Protein AF-A0A3M1NNG5-F1 (afdb_monomer_lite)

Radius of gyration: 20.76 Å; chains: 1; bounding box: 51×43×61 Å

Sequence (273 aa):
MLVRPRDYNRFLERVRDGGVRRELPDYGHVQDLLLQSGVVEYPNFKHFLAELQRLCRRDFHSGDRPVFLGLDTNLLRDRFYSVHFDILEEIPHNKIGFAISPYVKDELTFDRKYKKRKPLALRDLACDRTFRESVENFFNQNLLEDRLHRLGWVEFLKVKRIHWIELLPELDKRELETPDLNIIKTYKFAAAERNVDILLLSRDDAFIGHAQGIPGINTFQIRRPGLRAAAYAVPKWRNLCQLIYLSAVVFGVIRLHAKRDALLIQGIWTGKG

Secondary structure (DSSP, 8-state):
-PPPHHHHHTTGGG---HHHHTTS--HHHHHHHHHHTTSB--TTHHHHHHHHHHHHT--GGGTPPPEEEEE-HHHHHTTHHHHHHHHHTTS-TTTEEEEE-HHHHHTT----B--THHHHHHHHH---HHHHHHGGGGTTPBPHHHHHHHHHHHHHHHHTTSTTEEEPPPPPGGG---HHHHHHHHHHHHHHHHT-EEEEEES-HHHHHHHTT-TTEEEEEPPPPPTTTPPBPP--HHHHHHHHHHHHHHHSEEEEEPSS-EEEEESS-S---

Structure (mmCIF, N/CA/C/O backbone):
data_AF-A0A3M1NNG5-F1
#
_entry.id   AF-A0A3M1NNG5-F1
#
loop_
_atom_site.group_PDB
_atom_site.id
_atom_site.type_symbol
_atom_site.label_atom_id
_atom_site.label_alt_id
_atom_site.label_comp_id
_atom_site.label_asym_id
_atom_site.label_entity_id
_atom_site.label_seq_id
_atom_site.pdbx_PDB_ins_code
_atom_site.Cartn_x
_atom_site.Cartn_y
_atom_site.Cartn_z
_atom_site.occupancy
_atom_site.B_iso_or_equiv
_atom_site.auth_seq_id
_atom_site.auth_comp_id
_atom_site.auth_asym_id
_atom_site.auth_atom_id
_atom_site.pdbx_PDB_model_num
ATOM 1 N N . MET A 1 1 ? 5.025 -21.913 -14.086 1.00 42.50 1 MET A N 1
ATOM 2 C CA . MET A 1 1 ? 6.309 -22.083 -13.370 1.00 42.50 1 MET A CA 1
ATOM 3 C C . MET A 1 1 ? 6.753 -20.709 -12.882 1.00 42.50 1 MET A C 1
ATOM 5 O O . MET A 1 1 ? 7.091 -19.876 -13.709 1.00 42.50 1 MET A O 1
ATOM 9 N N . LEU A 1 2 ? 6.649 -20.421 -11.581 1.00 55.97 2 LEU A N 1
ATOM 10 C CA . LEU A 1 2 ? 7.072 -19.122 -11.037 1.00 55.97 2 LEU A CA 1
ATOM 11 C C . LEU A 1 2 ? 8.603 -19.095 -10.940 1.00 55.97 2 LEU A C 1
ATOM 13 O O . LEU A 1 2 ? 9.206 -19.989 -10.339 1.00 55.97 2 LEU A O 1
ATOM 17 N N . VAL A 1 3 ? 9.221 -18.096 -11.571 1.00 64.88 3 VAL A N 1
ATOM 18 C CA . VAL A 1 3 ? 10.677 -17.880 -11.591 1.00 64.88 3 VAL A CA 1
ATOM 19 C C . VAL A 1 3 ? 11.177 -17.682 -10.155 1.00 64.88 3 VAL A C 1
ATOM 21 O O . VAL A 1 3 ? 10.515 -17.024 -9.356 1.00 64.88 3 VAL A O 1
ATOM 24 N N . ARG A 1 4 ? 12.324 -18.268 -9.780 1.00 74.38 4 ARG A N 1
ATOM 25 C CA . ARG A 1 4 ? 12.893 -18.044 -8.436 1.00 74.38 4 ARG A CA 1
ATOM 26 C C . ARG A 1 4 ? 13.357 -16.584 -8.323 1.00 74.38 4 ARG A C 1
ATOM 28 O O . ARG A 1 4 ? 13.905 -16.081 -9.303 1.00 74.38 4 ARG A O 1
ATOM 35 N N . PRO A 1 5 ? 13.268 -15.934 -7.146 1.00 78.12 5 PRO A N 1
ATOM 36 C CA . PRO A 1 5 ? 13.714 -14.545 -6.980 1.00 78.12 5 PRO A CA 1
ATOM 37 C C . PRO A 1 5 ? 15.138 -14.300 -7.501 1.00 78.12 5 PRO A C 1
ATOM 39 O O . PRO A 1 5 ? 15.388 -13.355 -8.245 1.00 78.12 5 PRO A O 1
ATOM 42 N N . ARG A 1 6 ? 16.061 -15.219 -7.180 1.00 76.81 6 ARG A N 1
ATOM 43 C CA . ARG A 1 6 ? 17.463 -15.168 -7.623 1.00 76.81 6 ARG A CA 1
ATOM 44 C C . ARG A 1 6 ? 17.618 -15.281 -9.140 1.00 76.81 6 ARG A C 1
ATOM 46 O O . ARG A 1 6 ? 18.508 -14.664 -9.711 1.00 76.81 6 ARG A O 1
ATOM 53 N N . ASP A 1 7 ? 16.767 -16.065 -9.792 1.00 78.69 7 ASP A N 1
ATOM 54 C CA . ASP A 1 7 ? 16.827 -16.248 -11.242 1.00 78.69 7 ASP A CA 1
ATOM 55 C C . ASP A 1 7 ? 16.273 -15.022 -11.972 1.00 78.69 7 ASP A C 1
ATOM 57 O O . ASP A 1 7 ? 16.850 -14.606 -12.973 1.00 78.69 7 ASP A O 1
ATOM 61 N N . TYR A 1 8 ? 15.227 -14.397 -11.422 1.00 78.69 8 TYR A N 1
ATOM 62 C CA . TYR A 1 8 ? 14.653 -13.159 -11.951 1.00 78.69 8 TYR A CA 1
ATOM 63 C C . TYR A 1 8 ? 15.629 -11.979 -11.817 1.00 78.69 8 TYR A C 1
ATOM 65 O O . TYR A 1 8 ? 15.902 -11.267 -12.781 1.00 78.69 8 TYR A O 1
ATOM 73 N N . ASN A 1 9 ? 16.233 -11.809 -10.637 1.00 84.12 9 ASN A N 1
ATOM 74 C CA . ASN A 1 9 ? 17.104 -10.666 -10.351 1.00 84.12 9 ASN A CA 1
ATOM 75 C C . ASN A 1 9 ? 18.516 -10.785 -10.952 1.00 84.12 9 ASN A C 1
ATOM 77 O O . ASN A 1 9 ? 19.258 -9.805 -10.951 1.00 84.12 9 ASN A O 1
ATOM 81 N N . ARG A 1 10 ? 18.897 -11.945 -11.506 1.00 83.81 10 ARG A N 1
ATOM 82 C CA . ARG A 1 10 ? 20.248 -12.196 -12.044 1.00 83.81 10 ARG A CA 1
ATOM 83 C C . ARG A 1 10 ? 20.669 -11.185 -13.116 1.00 83.81 10 ARG A C 1
ATOM 85 O O . ARG A 1 10 ? 21.846 -10.859 -13.236 1.00 83.81 10 ARG A O 1
ATOM 92 N N . PHE A 1 11 ? 19.718 -10.695 -13.911 1.00 80.06 11 PHE A N 1
ATOM 93 C CA . PHE A 1 11 ? 19.983 -9.646 -14.895 1.00 80.06 11 PHE A CA 1
ATOM 94 C C . PHE A 1 11 ? 20.314 -8.303 -14.225 1.00 80.06 11 PHE A C 1
ATOM 96 O O . PHE A 1 11 ? 21.251 -7.627 -14.643 1.00 80.06 11 PHE A O 1
ATOM 103 N N . LEU A 1 12 ? 19.607 -7.951 -13.146 1.00 82.75 12 LEU A N 1
ATOM 104 C CA . LEU A 1 12 ? 19.785 -6.685 -12.426 1.00 82.75 12 LEU A CA 1
ATOM 105 C C . LEU A 1 12 ? 21.168 -6.565 -11.781 1.00 82.75 12 LEU A C 1
ATOM 107 O O . LEU A 1 12 ? 21.718 -5.469 -11.710 1.00 82.75 12 LEU A O 1
ATOM 111 N N . GLU A 1 13 ? 21.755 -7.684 -11.351 1.00 82.81 13 GLU A N 1
ATOM 112 C CA . GLU A 1 13 ? 23.115 -7.733 -10.792 1.00 82.81 13 GLU A CA 1
ATOM 113 C C . GLU A 1 13 ? 24.194 -7.330 -11.811 1.00 82.81 13 GLU A C 1
ATOM 115 O O . GLU A 1 13 ? 25.267 -6.869 -11.428 1.00 82.81 13 GLU A O 1
ATOM 120 N N . ARG A 1 14 ? 23.913 -7.468 -13.113 1.00 82.25 14 ARG A N 1
ATOM 121 C CA . ARG A 1 14 ? 24.850 -7.120 -14.193 1.00 82.25 14 ARG A CA 1
ATOM 122 C C . ARG A 1 14 ? 24.809 -5.635 -14.561 1.00 82.25 14 ARG A C 1
ATOM 124 O O . ARG A 1 14 ? 25.713 -5.152 -15.242 1.00 82.25 14 ARG A O 1
ATOM 131 N N . VAL A 1 15 ? 23.789 -4.902 -14.111 1.00 84.38 15 VAL A N 1
ATOM 132 C CA . VAL A 1 15 ? 23.624 -3.471 -14.386 1.00 84.38 15 VAL A CA 1
ATOM 133 C C . VAL A 1 15 ? 24.477 -2.664 -13.406 1.00 84.38 15 VAL A C 1
ATOM 135 O O . VAL A 1 15 ? 24.144 -2.537 -12.228 1.00 84.38 15 VAL A O 1
ATOM 138 N N . ARG A 1 16 ? 25.597 -2.116 -13.898 1.00 82.62 16 ARG A N 1
ATOM 139 C CA . ARG A 1 16 ? 26.568 -1.357 -13.084 1.00 82.62 16 ARG A CA 1
ATOM 140 C C . ARG A 1 16 ? 26.092 0.045 -12.703 1.00 82.62 16 ARG A C 1
ATOM 142 O O . ARG A 1 16 ? 26.459 0.546 -11.645 1.00 82.62 16 ARG A O 1
ATOM 149 N N . ASP A 1 17 ? 25.293 0.686 -13.555 1.00 84.00 17 ASP A N 1
ATOM 150 C CA . ASP A 1 17 ? 24.739 2.009 -13.263 1.00 84.00 17 ASP A CA 1
ATOM 151 C C . ASP A 1 17 ? 23.614 1.874 -12.226 1.00 84.00 17 ASP A C 1
ATOM 153 O O . ASP A 1 17 ? 22.511 1.413 -12.524 1.00 84.00 17 ASP A O 1
ATOM 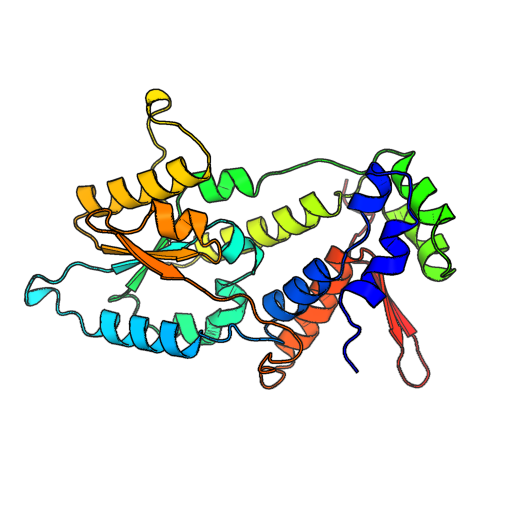157 N N . GLY A 1 18 ? 23.898 2.284 -10.987 1.00 82.50 18 GLY A N 1
ATOM 158 C CA . GLY A 1 18 ? 22.938 2.222 -9.887 1.00 82.50 18 GLY A CA 1
ATOM 159 C C . GLY A 1 18 ? 21.709 3.115 -10.085 1.00 82.50 18 GLY A C 1
ATOM 160 O O . GLY A 1 18 ? 20.656 2.825 -9.524 1.00 82.50 18 GLY A O 1
ATOM 161 N N . GLY A 1 19 ? 21.812 4.179 -10.883 1.00 81.62 19 GLY A N 1
ATOM 162 C CA . GLY A 1 19 ? 20.684 5.032 -11.243 1.00 81.62 19 GLY A CA 1
ATOM 163 C C . GLY A 1 19 ? 19.745 4.366 -12.243 1.00 81.62 19 GLY A C 1
ATOM 164 O O . GLY A 1 19 ? 18.543 4.579 -12.148 1.00 81.62 19 GLY A O 1
ATOM 165 N N . VAL A 1 20 ? 20.279 3.553 -13.159 1.00 82.31 20 VAL A N 1
ATOM 166 C CA . VAL A 1 20 ? 19.507 2.755 -14.127 1.00 82.31 20 VAL A CA 1
ATOM 167 C C . VAL A 1 20 ? 18.930 1.502 -13.478 1.00 82.31 20 VAL A C 1
ATOM 169 O O . VAL A 1 20 ? 17.766 1.181 -13.688 1.00 82.31 20 VAL A O 1
ATOM 172 N N . ARG A 1 21 ? 19.709 0.824 -12.628 1.00 85.50 21 ARG A N 1
ATOM 173 C CA . ARG A 1 21 ? 19.258 -0.364 -11.891 1.00 85.50 21 ARG A CA 1
ATOM 174 C C . ARG A 1 21 ? 17.999 -0.093 -11.060 1.00 85.50 21 ARG A C 1
ATOM 176 O O . ARG A 1 21 ? 17.123 -0.945 -11.026 1.00 85.50 21 ARG A O 1
ATOM 183 N N . ARG A 1 22 ? 17.887 1.087 -10.434 1.00 87.44 22 ARG A N 1
ATOM 184 C CA . ARG A 1 22 ? 16.695 1.501 -9.661 1.00 87.44 22 ARG A CA 1
ATOM 185 C C . ARG A 1 22 ? 15.431 1.692 -10.504 1.00 87.44 22 ARG A C 1
ATOM 187 O O . ARG A 1 22 ? 14.349 1.777 -9.943 1.00 87.44 22 ARG A O 1
ATOM 194 N N . GLU A 1 23 ? 15.556 1.791 -11.823 1.00 86.25 23 GLU A N 1
ATOM 195 C CA . GLU A 1 23 ? 14.415 1.966 -12.730 1.00 86.25 23 GLU A CA 1
ATOM 196 C C . GLU A 1 23 ? 13.881 0.633 -13.262 1.00 86.25 23 GLU A C 1
ATOM 198 O O . GLU A 1 23 ? 12.825 0.605 -13.892 1.00 86.25 23 GLU A O 1
ATOM 203 N N . LEU A 1 24 ? 14.606 -0.463 -13.030 1.00 87.62 24 LEU A N 1
ATOM 204 C CA . LEU A 1 24 ? 14.232 -1.797 -13.473 1.00 87.62 24 LEU A CA 1
ATOM 205 C C . LEU A 1 24 ? 13.477 -2.519 -12.346 1.00 87.62 24 LEU A C 1
ATOM 207 O O . LEU A 1 24 ? 14.068 -2.748 -11.288 1.00 87.62 24 LEU A O 1
ATOM 211 N N . PRO A 1 25 ? 12.206 -2.910 -12.553 1.00 90.31 25 PRO A N 1
ATOM 212 C CA . PRO A 1 25 ? 11.453 -3.636 -11.539 1.00 90.31 25 PRO A CA 1
ATOM 213 C C . PRO A 1 25 ? 12.096 -4.987 -11.223 1.00 90.31 25 PRO A C 1
ATOM 215 O O . PRO A 1 25 ? 12.365 -5.797 -12.114 1.00 90.31 25 PRO A O 1
ATOM 218 N N . ASP A 1 26 ? 12.320 -5.234 -9.940 1.00 90.50 26 ASP A N 1
ATOM 219 C CA . ASP A 1 26 ? 12.832 -6.502 -9.432 1.00 90.50 26 ASP A CA 1
ATOM 220 C C . ASP A 1 26 ? 11.712 -7.509 -9.129 1.00 90.50 26 ASP A C 1
ATOM 222 O O . ASP A 1 26 ? 10.524 -7.264 -9.354 1.00 90.50 26 ASP A O 1
ATOM 226 N N . TYR A 1 27 ? 12.097 -8.676 -8.615 1.00 89.44 27 TYR A N 1
ATOM 227 C CA . TYR A 1 27 ? 11.137 -9.702 -8.227 1.00 89.44 27 TYR A CA 1
ATOM 228 C C . TYR A 1 27 ? 10.127 -9.213 -7.176 1.00 89.44 27 TYR A C 1
ATOM 230 O O . TYR A 1 27 ? 8.963 -9.597 -7.241 1.00 89.44 27 TYR A O 1
ATOM 238 N N . GLY A 1 28 ? 10.539 -8.356 -6.235 1.00 89.12 28 GLY A N 1
ATOM 239 C CA . GLY A 1 28 ? 9.655 -7.796 -5.211 1.00 89.12 28 GLY A CA 1
ATOM 240 C C . GLY A 1 28 ? 8.520 -6.981 -5.827 1.00 89.12 28 GLY A C 1
ATOM 241 O O . GLY A 1 28 ? 7.365 -7.172 -5.454 1.00 89.12 28 GLY A O 1
ATOM 242 N N . HIS A 1 29 ? 8.825 -6.190 -6.859 1.00 91.69 29 HIS A N 1
ATOM 243 C CA . HIS A 1 29 ? 7.814 -5.455 -7.622 1.00 91.69 29 HIS A CA 1
ATOM 244 C C . HIS A 1 29 ? 6.800 -6.392 -8.290 1.00 91.69 29 HIS A C 1
ATOM 246 O O . HIS A 1 29 ? 5.612 -6.091 -8.310 1.00 91.69 29 HIS A O 1
ATOM 252 N N . VAL A 1 30 ? 7.228 -7.552 -8.800 1.00 90.31 30 VAL A N 1
ATOM 253 C CA . VAL A 1 30 ? 6.302 -8.560 -9.353 1.00 90.31 30 VAL A CA 1
ATOM 254 C C . VAL A 1 30 ? 5.369 -9.107 -8.271 1.00 90.31 30 VAL A C 1
ATOM 256 O O . VAL A 1 30 ? 4.179 -9.291 -8.526 1.00 90.31 30 VAL A O 1
ATOM 259 N N . GLN A 1 31 ? 5.882 -9.352 -7.061 1.00 89.12 31 GLN A N 1
ATOM 260 C CA . GLN A 1 31 ? 5.040 -9.788 -5.943 1.00 89.12 31 GLN A CA 1
ATOM 261 C C . GLN A 1 31 ? 4.005 -8.723 -5.584 1.00 89.12 31 GLN A C 1
ATOM 263 O O . GLN A 1 31 ? 2.831 -9.048 -5.413 1.00 89.12 31 GLN A O 1
ATOM 268 N N . ASP A 1 32 ? 4.438 -7.465 -5.520 1.00 91.56 32 ASP A N 1
ATOM 269 C CA . ASP A 1 32 ? 3.575 -6.340 -5.177 1.00 91.56 32 ASP A CA 1
ATOM 270 C C . ASP A 1 32 ? 2.509 -6.114 -6.244 1.00 91.56 32 ASP A C 1
ATOM 272 O O . ASP A 1 32 ? 1.354 -5.910 -5.901 1.00 91.56 32 ASP A O 1
ATOM 276 N N . LEU A 1 33 ? 2.833 -6.267 -7.530 1.00 93.00 33 LEU A N 1
ATOM 277 C CA . LEU A 1 33 ? 1.858 -6.196 -8.623 1.00 93.00 33 LEU A CA 1
ATOM 278 C C . LEU A 1 33 ? 0.745 -7.244 -8.501 1.00 93.00 33 LEU A C 1
ATOM 280 O O . LEU A 1 33 ? -0.431 -6.942 -8.721 1.00 93.00 33 LEU A O 1
ATOM 284 N N . LEU A 1 34 ? 1.099 -8.485 -8.163 1.00 92.19 34 LEU A N 1
ATOM 285 C CA . LEU A 1 34 ? 0.124 -9.566 -7.997 1.00 92.19 34 LEU A CA 1
ATOM 286 C C . LEU A 1 34 ? -0.786 -9.331 -6.787 1.00 92.19 34 LEU A C 1
ATOM 288 O O . LEU A 1 34 ? -1.979 -9.623 -6.855 1.00 92.19 34 LEU A O 1
ATOM 292 N N . LEU A 1 35 ? -0.236 -8.765 -5.714 1.00 91.69 35 LEU A N 1
ATOM 293 C CA . LEU A 1 35 ? -0.989 -8.379 -4.525 1.00 91.69 35 LEU A CA 1
ATOM 294 C C . LEU A 1 35 ? -1.894 -7.160 -4.792 1.00 91.69 35 LEU A C 1
ATOM 296 O O . LEU A 1 35 ? -3.103 -7.238 -4.612 1.00 91.69 35 LEU A O 1
ATOM 300 N N . GLN A 1 36 ? -1.336 -6.068 -5.321 1.00 93.44 36 GLN A N 1
ATOM 301 C CA . GLN A 1 36 ? -2.027 -4.806 -5.637 1.00 93.44 36 GLN A CA 1
ATOM 302 C C . GLN A 1 36 ? -3.139 -4.953 -6.683 1.00 93.44 36 GLN A C 1
ATOM 304 O O . GLN A 1 36 ? -4.038 -4.115 -6.773 1.00 93.44 36 GLN A O 1
ATOM 309 N N . SER A 1 37 ? -3.062 -5.987 -7.523 1.00 93.25 37 SER A N 1
ATOM 310 C CA . SER A 1 37 ? -4.111 -6.323 -8.491 1.00 93.25 37 SER A CA 1
ATOM 311 C C . SER A 1 37 ? -5.223 -7.194 -7.907 1.00 93.25 37 SER A C 1
ATOM 313 O O . SER A 1 37 ? -6.245 -7.381 -8.567 1.00 93.25 37 SER A O 1
ATOM 315 N N . GLY A 1 38 ? -5.043 -7.732 -6.697 1.00 91.56 38 GLY A N 1
ATOM 316 C CA . GLY A 1 38 ? -5.953 -8.696 -6.085 1.00 91.56 38 GLY A CA 1
ATOM 317 C C . GLY A 1 38 ? -5.900 -10.085 -6.723 1.00 91.56 38 GLY A C 1
ATOM 318 O O . GLY A 1 38 ? -6.826 -10.872 -6.550 1.00 91.56 38 GLY A O 1
ATOM 319 N N . VAL A 1 39 ? -4.865 -10.400 -7.509 1.00 91.25 39 VAL A N 1
ATOM 320 C CA . VAL A 1 39 ? -4.658 -11.758 -8.049 1.00 91.25 39 VAL A CA 1
ATOM 321 C C . VAL A 1 39 ? -4.150 -12.698 -6.958 1.00 91.25 39 VAL A C 1
ATOM 323 O O . VAL A 1 39 ? -4.481 -13.882 -6.953 1.00 91.25 39 VAL A O 1
ATOM 326 N N . VAL A 1 40 ? -3.362 -12.165 -6.027 1.00 90.69 40 VAL A N 1
ATOM 327 C CA . VAL A 1 40 ? -2.893 -12.857 -4.829 1.00 90.69 40 VAL A CA 1
ATOM 328 C C . VAL A 1 40 ? -3.468 -12.168 -3.597 1.00 90.69 40 VAL A C 1
ATOM 330 O O . VAL A 1 40 ? -3.449 -10.944 -3.509 1.00 90.69 40 VAL A O 1
ATOM 333 N N . GLU A 1 41 ? -3.943 -12.959 -2.638 1.00 88.69 41 GLU A N 1
ATOM 334 C CA . GLU A 1 41 ? -4.465 -12.457 -1.364 1.00 88.69 41 GLU A CA 1
ATOM 335 C C . GLU A 1 41 ? -3.398 -12.455 -0.261 1.00 88.69 41 GLU A C 1
ATOM 337 O O . GLU A 1 41 ? -2.407 -13.195 -0.310 1.00 88.69 41 GLU A O 1
ATOM 342 N N . TYR A 1 42 ? -3.629 -11.659 0.788 1.00 90.69 42 TYR A N 1
ATOM 343 C CA . TYR A 1 42 ? -2.845 -11.766 2.015 1.00 90.69 42 TYR A CA 1
ATOM 344 C C . TYR A 1 42 ? -3.109 -13.121 2.696 1.00 90.69 42 TYR A C 1
ATOM 346 O O . TYR A 1 42 ? -4.270 -13.474 2.916 1.00 90.69 42 TYR A O 1
ATOM 354 N N . PRO A 1 43 ? -2.073 -13.873 3.117 1.00 91.56 43 PRO A N 1
ATOM 355 C CA . PRO A 1 43 ? -2.257 -15.208 3.691 1.00 91.56 43 PRO A CA 1
ATOM 356 C C . PRO A 1 43 ? -3.129 -15.226 4.951 1.00 91.56 43 PRO A C 1
ATOM 358 O O . PRO A 1 43 ? -3.814 -16.207 5.220 1.00 91.56 43 PRO A O 1
ATOM 361 N N . ASN A 1 44 ? -3.103 -14.143 5.731 1.00 93.69 44 ASN A N 1
ATOM 362 C CA . ASN A 1 44 ? -3.883 -13.990 6.956 1.00 93.69 44 ASN A CA 1
ATOM 363 C C . ASN A 1 44 ? -5.096 -13.059 6.794 1.00 93.69 44 ASN A C 1
ATOM 365 O O . ASN A 1 44 ? -5.645 -12.609 7.800 1.00 93.69 44 ASN A O 1
ATOM 369 N N . PHE A 1 45 ? -5.554 -12.799 5.563 1.00 91.88 45 PHE A N 1
ATOM 370 C CA . PHE A 1 45 ? -6.706 -11.922 5.333 1.00 91.88 45 PHE A CA 1
ATOM 371 C C . PHE A 1 45 ? -7.978 -12.436 6.019 1.00 91.88 45 PHE A C 1
ATOM 373 O O . PHE A 1 45 ? -8.710 -11.670 6.631 1.00 91.88 45 PHE A O 1
ATOM 380 N N . LYS A 1 46 ? -8.212 -13.754 6.020 1.00 92.06 46 LYS A N 1
ATOM 381 C CA . LYS A 1 46 ? -9.362 -14.348 6.725 1.00 92.06 46 LYS A CA 1
ATOM 382 C C . LYS A 1 46 ? -9.330 -14.099 8.236 1.00 92.06 46 LYS A C 1
ATOM 384 O O . LYS A 1 46 ? -10.378 -13.900 8.837 1.00 92.06 46 LYS A O 1
ATOM 389 N N . HIS A 1 47 ? -8.144 -14.093 8.846 1.00 95.50 47 HIS A N 1
ATOM 390 C CA . HIS A 1 47 ? -8.002 -13.790 10.274 1.00 95.50 47 HIS A CA 1
ATOM 391 C C . HIS A 1 47 ? -8.280 -12.313 10.547 1.00 95.50 47 HIS A C 1
ATOM 393 O O . HIS A 1 47 ? -8.924 -11.987 11.536 1.00 95.50 47 HIS A O 1
ATOM 399 N N . PHE A 1 48 ? -7.843 -11.436 9.641 1.00 94.69 48 PHE A N 1
ATOM 400 C CA . PHE A 1 48 ? -8.182 -10.020 9.698 1.00 94.69 48 PHE A CA 1
ATOM 401 C C . PHE A 1 48 ? -9.699 -9.809 9.625 1.00 94.69 48 PHE A C 1
ATOM 403 O O . PHE A 1 48 ? -10.258 -9.125 10.474 1.00 94.69 48 PHE A O 1
ATOM 410 N N . LEU A 1 49 ? -10.389 -10.466 8.686 1.00 93.38 49 LEU A N 1
ATOM 411 C CA . LEU A 1 49 ? -11.850 -10.382 8.588 1.00 93.38 49 LEU A CA 1
ATOM 412 C C . LEU A 1 49 ? -12.559 -10.901 9.844 1.00 93.38 49 LEU A C 1
ATOM 414 O O . LEU A 1 49 ? -13.521 -10.284 10.293 1.00 93.38 49 LEU A O 1
ATOM 418 N N . ALA A 1 50 ? -12.082 -11.999 10.433 1.00 94.50 50 ALA A N 1
ATOM 419 C CA . ALA A 1 50 ? -12.627 -12.508 11.690 1.00 94.50 50 ALA A CA 1
ATOM 420 C C . ALA A 1 50 ? -12.455 -11.497 12.839 1.00 94.50 50 ALA A C 1
ATOM 422 O O . ALA A 1 50 ? -13.368 -11.323 13.647 1.00 94.50 50 ALA A O 1
ATOM 423 N N . GLU A 1 51 ? -11.322 -10.790 12.883 1.00 94.88 51 GLU A N 1
ATOM 424 C CA . GLU A 1 51 ? -11.085 -9.728 13.861 1.00 94.88 51 GLU A CA 1
ATOM 425 C C . GLU A 1 51 ? -12.010 -8.527 13.634 1.00 94.88 51 GLU A C 1
ATOM 427 O O . GLU A 1 51 ? -12.631 -8.049 14.582 1.00 94.88 51 GLU A O 1
ATOM 432 N N . LEU A 1 52 ? -12.209 -8.091 12.386 1.00 93.00 52 LEU A N 1
ATOM 433 C CA . LEU A 1 52 ? -13.192 -7.046 12.079 1.00 93.00 52 LEU A CA 1
ATOM 434 C C . LEU A 1 52 ? -14.603 -7.450 12.511 1.00 93.00 52 LEU A C 1
ATOM 436 O O . LEU A 1 52 ? -15.287 -6.683 13.181 1.00 93.00 52 LEU A O 1
ATOM 440 N N . GLN A 1 53 ? -15.025 -8.675 12.194 1.00 92.00 53 GLN A N 1
ATOM 441 C CA . GLN A 1 53 ? -16.332 -9.194 12.600 1.00 92.00 53 GLN A CA 1
ATOM 442 C C . GLN A 1 53 ? -16.491 -9.230 14.121 1.00 92.00 53 GLN A C 1
ATOM 444 O O . GLN A 1 53 ? -17.575 -8.947 14.631 1.00 92.00 53 GLN A O 1
ATOM 449 N N . ARG A 1 54 ? -15.424 -9.561 14.859 1.00 93.00 54 ARG A N 1
ATOM 450 C CA . ARG A 1 54 ? -15.410 -9.501 16.324 1.00 93.00 54 ARG A CA 1
ATOM 451 C C . ARG A 1 54 ? -15.608 -8.067 16.814 1.00 93.00 54 ARG A C 1
ATOM 453 O O . ARG A 1 54 ? -16.417 -7.849 17.710 1.00 93.00 54 ARG A O 1
ATOM 460 N N . LEU A 1 55 ? -14.917 -7.098 16.217 1.00 92.62 55 LEU A N 1
ATOM 461 C CA . LEU A 1 55 ? -15.016 -5.680 16.578 1.00 92.62 55 LEU A CA 1
ATOM 462 C C . LEU A 1 55 ? -16.394 -5.089 16.244 1.00 92.62 55 LEU A C 1
ATOM 464 O O . LEU A 1 55 ? -16.919 -4.302 17.026 1.00 92.62 55 LEU A O 1
ATOM 468 N N . CYS A 1 56 ? -17.043 -5.536 15.165 1.00 90.62 56 CYS A N 1
ATOM 469 C CA . CYS A 1 56 ? -18.414 -5.132 14.830 1.00 90.62 56 CYS A CA 1
ATOM 470 C C . CYS A 1 56 ? -19.460 -5.534 15.881 1.00 90.62 56 CYS A C 1
ATOM 472 O O . CYS A 1 56 ? -20.537 -4.937 15.923 1.00 90.62 56 CYS A O 1
ATOM 474 N N . ARG A 1 57 ? -19.168 -6.534 16.725 1.00 90.81 57 ARG A N 1
ATOM 475 C CA . ARG A 1 57 ? -20.067 -6.993 17.798 1.00 90.81 57 ARG A CA 1
ATOM 476 C C . ARG A 1 57 ? -20.017 -6.123 19.054 1.00 90.81 57 ARG A C 1
ATOM 478 O O . ARG A 1 57 ? -20.793 -6.381 19.967 1.00 90.81 57 ARG A O 1
ATOM 485 N N . ARG A 1 58 ? -19.130 -5.123 19.108 1.00 89.88 58 ARG A N 1
ATOM 486 C CA . ARG A 1 58 ? -19.045 -4.181 20.230 1.00 89.88 58 ARG A CA 1
ATOM 487 C C . ARG A 1 58 ? -20.361 -3.444 20.448 1.00 89.88 58 ARG A C 1
ATOM 489 O O . ARG A 1 58 ? -21.024 -3.017 19.488 1.00 89.88 58 ARG A O 1
ATOM 496 N N . ASP A 1 59 ? -20.705 -3.273 21.715 1.00 88.31 59 ASP A N 1
ATOM 497 C CA . ASP A 1 59 ? -21.903 -2.580 22.155 1.00 88.31 59 ASP A CA 1
ATOM 498 C C . ASP A 1 59 ? -21.554 -1.256 22.837 1.00 88.31 59 ASP A C 1
ATOM 500 O O . ASP A 1 59 ? -21.122 -1.193 23.988 1.00 88.31 59 ASP A O 1
ATOM 504 N N . PHE A 1 60 ? -21.796 -0.167 22.112 1.00 85.44 60 PHE A N 1
ATOM 505 C CA . PHE A 1 60 ? -21.518 1.183 22.588 1.00 85.44 60 PHE A CA 1
ATOM 506 C C . PHE A 1 60 ? -22.418 1.587 23.760 1.00 85.44 60 PHE A C 1
ATOM 508 O O . PHE A 1 60 ? -22.027 2.436 24.557 1.00 85.44 60 PHE A O 1
ATOM 515 N N . HIS A 1 61 ? -23.595 0.968 23.909 1.00 83.75 61 HIS A N 1
ATOM 516 C CA . HIS A 1 61 ? -24.464 1.209 25.063 1.00 83.75 61 HIS A CA 1
ATOM 517 C C . HIS A 1 61 ? -23.894 0.606 26.348 1.00 83.75 61 HIS A C 1
ATOM 519 O O . HIS A 1 61 ? -24.125 1.139 27.431 1.00 83.75 61 HIS A O 1
ATOM 525 N N . SER A 1 62 ? -23.098 -0.455 26.219 1.00 87.25 62 SER A N 1
ATOM 526 C CA . SER A 1 62 ? -22.380 -1.099 27.320 1.00 87.25 62 SER A CA 1
ATOM 527 C C . SER A 1 62 ? -21.030 -0.432 27.635 1.00 87.25 62 SER A C 1
ATOM 529 O O . SER A 1 62 ? -20.295 -0.909 28.496 1.00 87.25 62 SER A O 1
ATOM 531 N N . GLY A 1 63 ? -20.700 0.682 26.966 1.00 85.81 63 GLY A N 1
ATOM 532 C CA . GLY A 1 63 ? -19.468 1.445 27.184 1.00 85.81 63 GLY A CA 1
ATOM 533 C C . GLY A 1 63 ? -18.287 1.040 26.298 1.00 85.81 63 GLY A C 1
ATOM 534 O O . GLY A 1 63 ? -17.191 1.572 26.488 1.00 85.81 63 GLY A O 1
ATOM 535 N N . ASP A 1 64 ? -18.479 0.145 25.320 1.00 90.31 64 ASP A N 1
ATOM 536 C CA . ASP A 1 64 ? -17.427 -0.162 24.348 1.00 90.31 64 ASP A CA 1
ATOM 537 C C . ASP A 1 64 ? -17.079 1.073 23.508 1.00 90.31 64 ASP A C 1
ATOM 539 O O . ASP A 1 64 ? -17.949 1.825 23.060 1.00 90.31 64 ASP A O 1
ATOM 543 N N . ARG A 1 65 ? -15.786 1.249 23.226 1.00 90.06 65 ARG A N 1
ATOM 544 C CA . ARG A 1 65 ? -15.304 2.333 22.365 1.00 90.06 65 ARG A CA 1
ATOM 545 C C . ARG A 1 65 ? -15.529 2.016 20.880 1.00 90.06 65 ARG A C 1
ATOM 547 O O . ARG A 1 65 ? -15.303 0.865 20.472 1.00 90.06 65 ARG A O 1
ATOM 554 N N . PRO A 1 66 ? -15.892 3.017 20.053 1.00 89.94 66 PRO A N 1
ATOM 555 C CA . PRO A 1 66 ? -15.839 2.905 18.597 1.00 89.94 66 PRO A CA 1
ATOM 556 C C . PRO A 1 66 ? -14.442 2.518 18.112 1.00 89.94 66 PRO A C 1
ATOM 558 O O . PRO A 1 66 ? -13.447 2.807 18.782 1.00 89.94 66 PRO A O 1
ATOM 561 N N . VAL A 1 67 ? -14.369 1.883 16.941 1.00 92.75 67 VAL A N 1
ATOM 562 C CA . VAL A 1 67 ? -13.102 1.423 16.362 1.00 92.75 67 VAL A CA 1
ATOM 563 C C . VAL A 1 67 ? -12.845 2.090 15.021 1.00 92.75 67 VAL A C 1
ATOM 565 O O . VAL A 1 67 ? -13.721 2.110 14.155 1.00 92.75 67 VAL A O 1
ATOM 568 N N . PHE A 1 68 ? -11.619 2.566 14.824 1.00 93.38 68 PHE A N 1
ATOM 569 C CA . PHE A 1 68 ? -11.143 3.060 13.538 1.00 93.38 68 PHE A CA 1
ATOM 570 C C . PHE A 1 68 ? -10.000 2.201 13.002 1.00 93.38 68 PHE A C 1
ATOM 572 O O . PHE A 1 68 ? -9.078 1.842 13.732 1.00 93.38 68 PHE A O 1
ATOM 579 N N . LEU A 1 69 ? -10.040 1.893 11.708 1.00 93.75 69 LEU A N 1
ATOM 580 C CA . LEU A 1 69 ? -8.943 1.244 11.001 1.00 93.75 69 LEU A CA 1
ATOM 581 C C . LEU A 1 69 ? -7.894 2.285 10.628 1.00 93.75 69 LEU A C 1
ATOM 583 O O . LEU A 1 69 ? -8.166 3.173 9.820 1.00 93.75 69 LEU A O 1
ATOM 587 N N . GLY A 1 70 ? -6.706 2.158 11.211 1.00 93.88 70 GLY A N 1
ATOM 588 C CA . GLY A 1 70 ? -5.530 2.933 10.841 1.00 93.88 70 GLY A CA 1
ATOM 589 C C . GLY A 1 70 ? -4.723 2.197 9.781 1.00 93.88 70 GLY A C 1
ATOM 590 O O . GLY A 1 70 ? -4.460 1.004 9.927 1.00 93.88 70 GLY A O 1
ATOM 591 N N . LEU A 1 71 ? -4.312 2.895 8.725 1.00 92.00 71 LEU A N 1
ATOM 592 C CA . LEU A 1 71 ? -3.434 2.349 7.686 1.00 92.00 71 LEU A CA 1
ATOM 593 C C . LEU A 1 71 ? -2.061 3.021 7.736 1.00 92.00 71 LEU A C 1
ATOM 595 O O . LEU A 1 71 ? -1.966 4.226 7.987 1.00 92.00 71 LEU A O 1
ATOM 599 N N . ASP A 1 72 ? -1.016 2.244 7.458 1.00 90.94 72 ASP A N 1
ATOM 600 C CA . ASP A 1 72 ? 0.307 2.763 7.125 1.00 90.94 72 ASP A CA 1
ATOM 601 C C . ASP A 1 72 ? 0.426 3.090 5.622 1.00 90.94 72 ASP A C 1
ATOM 603 O O . ASP A 1 72 ? -0.456 2.808 4.798 1.00 90.94 72 ASP A O 1
ATOM 607 N N . THR A 1 73 ? 1.555 3.682 5.241 1.00 89.44 73 THR A N 1
ATOM 608 C CA . THR A 1 73 ? 1.848 4.030 3.846 1.00 89.44 73 THR A CA 1
ATOM 609 C C . THR A 1 73 ? 1.969 2.800 2.950 1.00 89.44 73 THR A C 1
ATOM 611 O O . THR A 1 73 ? 1.559 2.836 1.785 1.00 89.44 73 THR A O 1
ATOM 614 N N . ASN A 1 74 ? 2.498 1.687 3.466 1.00 90.12 74 ASN A N 1
ATOM 615 C CA . ASN A 1 74 ? 2.686 0.468 2.683 1.00 90.12 74 ASN A CA 1
ATOM 616 C C . ASN A 1 74 ? 1.354 -0.165 2.270 1.00 90.12 74 ASN A C 1
ATOM 618 O O . ASN A 1 74 ? 1.228 -0.599 1.128 1.00 90.12 74 ASN A O 1
ATOM 622 N N . LEU A 1 75 ? 0.341 -0.173 3.137 1.00 92.00 75 LEU A N 1
ATOM 623 C CA . LEU A 1 75 ? -0.985 -0.691 2.801 1.00 92.00 75 LEU A CA 1
ATOM 624 C C . LEU A 1 75 ? -1.726 0.190 1.790 1.00 92.00 75 LEU A C 1
ATOM 626 O O . LEU A 1 75 ? -2.453 -0.328 0.938 1.00 92.00 75 LEU A O 1
ATOM 630 N N . LEU A 1 76 ? -1.504 1.508 1.804 1.00 91.44 76 LEU A N 1
ATOM 631 C CA . LEU A 1 76 ? -2.004 2.374 0.731 1.00 91.44 76 LEU A CA 1
ATOM 632 C C . LEU A 1 76 ? -1.290 2.105 -0.597 1.00 91.44 76 LEU A C 1
ATOM 634 O O . LEU A 1 76 ? -1.940 2.031 -1.640 1.00 91.44 76 LEU A O 1
ATOM 638 N N . ARG A 1 77 ? 0.032 1.895 -0.578 1.00 89.75 77 ARG A N 1
ATOM 639 C CA . ARG A 1 77 ? 0.792 1.482 -1.773 1.00 89.75 77 ARG A CA 1
ATOM 640 C C . ARG A 1 77 ? 0.335 0.121 -2.295 1.00 89.75 77 ARG A C 1
ATOM 642 O O . ARG A 1 77 ? 0.257 -0.067 -3.506 1.00 89.75 77 ARG A O 1
ATOM 649 N N . ASP A 1 78 ? -0.039 -0.791 -1.404 1.00 91.88 78 ASP A N 1
ATOM 650 C CA . ASP A 1 78 ? -0.622 -2.089 -1.750 1.00 91.88 78 ASP A CA 1
ATOM 651 C C . ASP A 1 78 ? -2.046 -2.003 -2.298 1.00 91.88 78 ASP A C 1
ATOM 653 O O . ASP A 1 78 ? -2.585 -3.003 -2.769 1.00 91.88 78 ASP A O 1
ATOM 657 N N . ARG A 1 79 ? -2.664 -0.820 -2.257 1.00 92.94 79 ARG A N 1
ATOM 658 C CA . ARG A 1 79 ? -4.051 -0.616 -2.670 1.00 92.94 79 ARG A CA 1
ATOM 659 C C . ARG A 1 79 ? -5.035 -1.462 -1.862 1.00 92.94 79 ARG A C 1
ATOM 661 O O . ARG A 1 79 ? -6.017 -1.969 -2.408 1.00 92.94 79 ARG A O 1
ATOM 668 N N . PHE A 1 80 ? -4.750 -1.609 -0.566 1.00 92.19 80 PHE A N 1
ATOM 669 C CA . PHE A 1 80 ? -5.490 -2.465 0.358 1.00 92.19 80 PHE A CA 1
ATOM 670 C C . PHE A 1 80 ? -7.006 -2.253 0.261 1.00 92.19 80 PHE A C 1
ATOM 672 O O . PHE A 1 80 ? -7.763 -3.210 0.106 1.00 92.19 80 PHE A O 1
ATOM 679 N N . TYR A 1 81 ? -7.450 -0.994 0.267 1.00 90.12 81 TYR A N 1
ATOM 680 C CA . TYR A 1 81 ? -8.869 -0.671 0.182 1.00 90.12 81 TYR A CA 1
ATOM 681 C C . TYR A 1 81 ? -9.467 -1.033 -1.186 1.00 90.12 81 TYR A C 1
ATOM 683 O O . TYR A 1 81 ? -10.458 -1.744 -1.252 1.00 90.12 81 TYR A O 1
ATOM 691 N N . SER A 1 82 ? -8.858 -0.624 -2.299 1.00 91.00 82 SER A N 1
ATOM 692 C CA . SER A 1 82 ? -9.334 -0.904 -3.662 1.00 91.00 82 SER A CA 1
ATOM 693 C C . SER A 1 82 ? -9.413 -2.398 -3.977 1.00 91.00 82 SER A C 1
ATOM 695 O O . SER A 1 82 ? -10.268 -2.797 -4.776 1.00 91.00 82 SER A O 1
ATOM 697 N N . VAL A 1 83 ? -8.479 -3.190 -3.442 1.00 91.50 83 VAL A N 1
ATOM 698 C CA . VAL A 1 83 ? -8.416 -4.646 -3.636 1.00 91.50 83 VAL A CA 1
ATOM 699 C C . VAL A 1 83 ? -9.512 -5.339 -2.832 1.00 91.50 83 VAL A C 1
ATOM 701 O O . VAL A 1 83 ? -10.158 -6.250 -3.345 1.00 91.50 83 VAL A O 1
ATOM 704 N N . HIS A 1 84 ? -9.763 -4.873 -1.610 1.00 89.56 84 HIS A N 1
ATOM 705 C CA . HIS A 1 84 ? -10.723 -5.483 -0.692 1.00 89.56 84 HIS A CA 1
ATOM 706 C C . HIS A 1 84 ? -12.051 -4.724 -0.579 1.00 89.56 84 HIS A C 1
ATOM 708 O O . HIS A 1 84 ? -12.853 -5.045 0.292 1.00 89.56 84 HIS A O 1
ATOM 714 N N . PHE A 1 85 ? -12.297 -3.766 -1.477 1.00 87.38 85 PHE A N 1
ATOM 715 C CA . PHE A 1 85 ? -13.448 -2.859 -1.466 1.00 87.38 85 PHE A CA 1
ATOM 716 C C . PHE A 1 85 ? -14.763 -3.606 -1.265 1.00 87.38 85 PHE A C 1
ATOM 718 O O . PHE A 1 85 ? -15.476 -3.317 -0.315 1.00 87.38 85 PHE A O 1
ATOM 725 N N . ASP A 1 86 ? -15.025 -4.618 -2.100 1.00 87.06 86 ASP A N 1
ATOM 726 C CA . ASP A 1 86 ? -16.280 -5.377 -2.066 1.00 87.06 86 ASP A CA 1
ATOM 727 C C . ASP A 1 86 ? -16.571 -5.946 -0.661 1.00 87.06 86 ASP A C 1
ATOM 729 O O . ASP A 1 86 ? -17.718 -5.995 -0.253 1.00 87.06 86 ASP A O 1
ATOM 733 N N . ILE A 1 87 ? -15.533 -6.339 0.087 1.00 87.62 87 ILE A N 1
ATOM 734 C CA . ILE A 1 87 ? -15.661 -6.935 1.426 1.00 87.62 87 ILE A CA 1
ATOM 735 C C . ILE A 1 87 ? -15.699 -5.854 2.513 1.00 87.62 87 ILE A C 1
ATOM 737 O O . ILE A 1 87 ? -16.431 -5.976 3.489 1.00 87.62 87 ILE A O 1
ATOM 741 N N . LEU A 1 88 ? -14.893 -4.798 2.375 1.00 86.69 88 LEU A N 1
ATOM 742 C CA . LEU A 1 88 ? -14.821 -3.721 3.366 1.00 86.69 88 LEU A CA 1
ATOM 743 C C . LEU A 1 88 ? -16.100 -2.871 3.390 1.00 86.69 88 LEU A C 1
ATOM 745 O O . LEU A 1 88 ? -16.459 -2.359 4.445 1.00 86.69 88 LEU A O 1
ATOM 749 N N . GLU A 1 89 ? -16.802 -2.757 2.264 1.00 85.31 89 GLU A N 1
ATOM 750 C CA . GLU A 1 89 ? -18.096 -2.066 2.171 1.00 85.31 89 GLU A CA 1
ATOM 751 C C . GLU A 1 89 ? -19.251 -2.860 2.804 1.00 85.31 89 GLU A C 1
ATOM 753 O O . GLU A 1 89 ? -20.272 -2.280 3.154 1.00 85.31 89 GLU A O 1
ATOM 758 N N . GLU A 1 90 ? -19.104 -4.173 3.007 1.00 86.88 90 GLU A N 1
ATOM 759 C CA . GLU A 1 90 ? -20.100 -4.984 3.728 1.00 86.88 90 GLU A CA 1
ATOM 760 C C . GLU A 1 90 ? -20.024 -4.785 5.254 1.00 86.88 90 GLU A C 1
ATOM 762 O O . GLU A 1 90 ? -20.907 -5.222 5.997 1.00 86.88 90 GLU A O 1
ATOM 767 N N . ILE A 1 91 ? -18.966 -4.132 5.745 1.00 83.44 91 ILE A N 1
ATOM 768 C CA . ILE A 1 91 ? -18.767 -3.882 7.171 1.00 83.44 91 ILE A CA 1
ATOM 769 C C . ILE A 1 91 ? -19.720 -2.772 7.626 1.00 83.44 91 ILE A C 1
ATOM 771 O O . ILE A 1 91 ? -19.705 -1.693 7.039 1.00 83.44 91 ILE A O 1
ATOM 775 N N . PRO A 1 92 ? -20.488 -2.963 8.716 1.00 82.81 92 PRO A N 1
ATOM 776 C CA . PRO A 1 92 ? -21.366 -1.923 9.239 1.00 82.81 92 PRO A CA 1
ATOM 777 C C . PRO A 1 92 ? -20.600 -0.633 9.577 1.00 82.81 92 PRO A C 1
ATOM 779 O O . PRO A 1 92 ? -19.816 -0.584 10.527 1.00 82.81 92 PRO A O 1
ATOM 782 N N . HIS A 1 93 ? -20.850 0.435 8.820 1.00 76.56 93 HIS A N 1
ATOM 783 C CA . HIS A 1 93 ? -20.125 1.713 8.937 1.00 76.56 93 HIS A CA 1
ATOM 784 C C . HIS A 1 93 ? -20.394 2.449 10.249 1.00 76.56 93 HIS A C 1
ATOM 786 O O . HIS A 1 93 ? -19.595 3.262 10.699 1.00 76.56 93 HIS A O 1
ATOM 792 N N . ASN A 1 94 ? -21.519 2.146 10.896 1.00 75.19 94 ASN A N 1
ATOM 793 C CA . ASN A 1 94 ? -21.810 2.624 12.240 1.00 75.19 94 ASN A CA 1
ATOM 794 C C . ASN A 1 94 ? -20.979 1.910 13.316 1.00 75.19 94 ASN A C 1
ATOM 796 O O . ASN A 1 94 ? -21.064 2.299 14.474 1.00 75.19 94 ASN A O 1
ATOM 800 N N . LYS A 1 95 ? -20.227 0.855 12.975 1.00 81.44 95 LYS A N 1
ATOM 801 C CA . LYS A 1 95 ? -19.406 0.083 13.916 1.00 81.44 95 LYS A CA 1
ATOM 802 C C . LYS A 1 95 ? -17.908 0.296 13.727 1.00 81.44 95 LYS A C 1
ATOM 804 O O . LYS A 1 95 ? -17.186 0.303 14.722 1.00 81.44 95 LYS A O 1
ATOM 809 N N . ILE A 1 96 ? -17.451 0.442 12.484 1.00 86.50 96 ILE A N 1
ATOM 810 C CA . ILE A 1 96 ? -16.031 0.596 12.152 1.00 86.50 96 ILE A CA 1
ATOM 811 C C . ILE A 1 96 ? -15.854 1.748 11.160 1.00 86.50 96 ILE A C 1
ATOM 813 O O . ILE A 1 96 ? -16.448 1.736 10.084 1.00 86.50 96 ILE A O 1
ATOM 817 N N . GLY A 1 97 ? -15.009 2.716 11.523 1.00 88.56 97 GLY A N 1
ATOM 818 C CA . GLY A 1 97 ? -14.567 3.804 10.647 1.00 88.56 97 GLY A CA 1
ATOM 819 C C . GLY A 1 97 ? -13.155 3.584 10.100 1.00 88.56 97 GLY A C 1
ATOM 820 O O . GLY A 1 97 ? -12.464 2.640 10.482 1.00 88.56 97 GLY A O 1
ATOM 821 N N . PHE A 1 98 ? -12.692 4.482 9.229 1.00 90.56 98 PHE A N 1
ATOM 822 C CA . PHE A 1 98 ? -11.284 4.553 8.813 1.00 90.56 98 PHE A CA 1
ATOM 823 C C . PHE A 1 98 ? -10.655 5.824 9.362 1.00 90.56 98 PHE A C 1
ATOM 825 O O . PHE A 1 98 ? -11.279 6.877 9.318 1.00 90.56 98 PHE A O 1
ATOM 832 N N . ALA A 1 99 ? -9.422 5.747 9.845 1.00 92.12 99 ALA A N 1
ATOM 833 C CA . ALA A 1 99 ? -8.637 6.910 10.229 1.00 92.12 99 ALA A CA 1
ATOM 834 C C . ALA A 1 99 ? -7.338 6.916 9.425 1.00 92.12 99 ALA A C 1
ATOM 836 O O . ALA A 1 99 ? -6.704 5.875 9.263 1.00 92.12 99 ALA A O 1
ATOM 837 N N . ILE A 1 100 ? -6.933 8.077 8.913 1.00 92.38 100 ILE A N 1
ATOM 838 C CA . ILE A 1 100 ? -5.652 8.220 8.217 1.00 92.38 100 ILE A CA 1
ATOM 839 C C . ILE A 1 100 ? -4.863 9.379 8.814 1.00 92.38 100 ILE A C 1
ATOM 841 O O . ILE A 1 100 ? -5.347 10.511 8.887 1.00 92.38 100 ILE A O 1
ATOM 845 N N . SER A 1 101 ? -3.621 9.084 9.198 1.00 92.88 101 SER A N 1
ATOM 846 C CA . SER A 1 101 ? -2.636 10.088 9.598 1.00 92.88 101 SER A CA 1
ATOM 847 C C . SER A 1 101 ? -2.219 10.966 8.403 1.00 92.88 101 SER A C 1
ATOM 849 O O . SER A 1 101 ? -1.962 10.437 7.318 1.00 92.88 101 SER A O 1
ATOM 851 N N . PRO A 1 102 ? -2.095 12.297 8.565 1.00 89.94 102 PRO A N 1
ATOM 852 C CA . PRO A 1 102 ? -1.651 13.190 7.495 1.00 89.94 102 PRO A CA 1
ATOM 853 C C . PRO A 1 102 ? -0.223 12.879 7.019 1.00 89.94 102 PRO A C 1
ATOM 855 O O . PRO A 1 102 ? 0.068 13.057 5.838 1.00 89.94 102 PRO A O 1
ATOM 858 N N . TYR A 1 103 ? 0.631 12.310 7.875 1.00 90.44 103 TYR A N 1
ATOM 859 C CA . TYR A 1 103 ? 2.016 11.960 7.529 1.00 90.44 103 TYR A CA 1
ATOM 860 C C . TYR A 1 103 ? 2.122 10.794 6.548 1.00 90.44 103 TYR A C 1
AT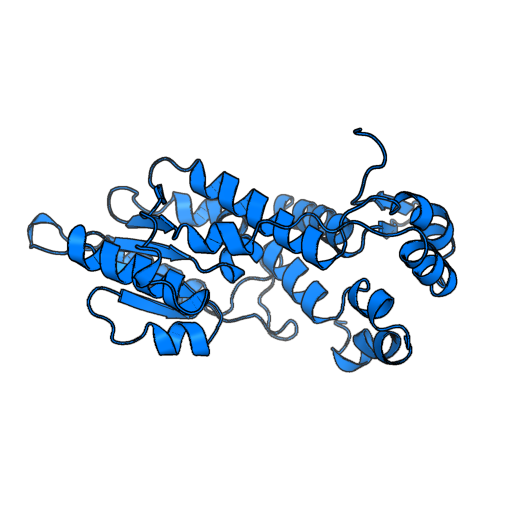OM 862 O O . TYR A 1 103 ? 3.066 10.726 5.765 1.00 90.44 103 TYR A O 1
ATOM 870 N N . VAL A 1 104 ? 1.104 9.931 6.501 1.00 87.06 104 VAL A N 1
ATOM 871 C CA . VAL A 1 104 ? 0.996 8.905 5.458 1.00 87.06 104 VAL A CA 1
ATOM 872 C C . VAL A 1 104 ? 0.877 9.553 4.074 1.00 87.06 104 VAL A C 1
ATOM 874 O O . VAL A 1 104 ? 1.409 9.044 3.091 1.00 87.06 104 VAL A O 1
ATOM 877 N N . LYS A 1 105 ? 0.191 10.699 3.972 1.00 84.06 105 LYS A N 1
ATOM 878 C CA . LYS A 1 105 ? 0.079 11.441 2.711 1.00 84.06 105 LYS A CA 1
ATOM 879 C C . LYS A 1 105 ? 1.426 12.035 2.292 1.00 84.06 105 LYS A C 1
ATOM 881 O O . LYS A 1 105 ? 1.739 11.992 1.103 1.00 84.06 105 LYS A O 1
ATOM 886 N N . ASP A 1 106 ? 2.205 12.563 3.229 1.00 81.62 106 ASP A N 1
ATOM 887 C CA . ASP A 1 106 ? 3.490 13.200 2.921 1.00 81.62 106 ASP A CA 1
ATOM 888 C C . ASP A 1 106 ? 4.497 12.185 2.350 1.00 81.62 106 ASP A C 1
ATOM 890 O O . ASP A 1 106 ? 5.220 12.481 1.396 1.00 81.62 106 ASP A O 1
ATOM 894 N N . GLU A 1 107 ? 4.452 10.932 2.816 1.00 81.88 107 GLU A N 1
ATOM 895 C CA . GLU A 1 107 ? 5.239 9.819 2.261 1.00 81.88 107 GLU A CA 1
ATOM 896 C C . GLU A 1 107 ? 4.792 9.345 0.864 1.00 81.88 107 GLU A C 1
ATOM 898 O O . GLU A 1 107 ? 5.433 8.482 0.248 1.00 81.88 107 GLU A O 1
ATOM 903 N N . LEU A 1 108 ? 3.684 9.874 0.341 1.00 81.31 108 LEU A N 1
ATOM 904 C CA . LEU A 1 108 ? 3.155 9.549 -0.986 1.00 81.31 108 LEU A CA 1
ATOM 905 C C . LEU A 1 108 ? 3.378 10.672 -2.009 1.00 81.31 108 LEU A C 1
ATOM 907 O O . LEU A 1 108 ? 3.157 10.458 -3.204 1.00 81.31 108 LEU A O 1
ATOM 911 N N . THR A 1 109 ? 3.839 11.853 -1.587 1.00 72.31 109 THR A N 1
ATOM 912 C CA . THR A 1 109 ? 4.053 13.006 -2.477 1.00 72.31 109 THR A CA 1
ATOM 913 C C . THR A 1 109 ? 5.487 13.087 -3.010 1.00 72.31 109 THR A C 1
ATOM 915 O O . THR A 1 109 ? 6.408 13.392 -2.262 1.00 72.31 109 THR A O 1
ATOM 918 N N . PHE A 1 110 ? 5.686 12.848 -4.317 1.00 67.75 110 PHE A N 1
ATOM 919 C CA . PHE A 1 110 ? 6.989 12.933 -5.007 1.00 67.75 110 PHE A CA 1
ATOM 920 C C . PHE A 1 110 ? 6.838 13.402 -6.474 1.00 67.75 110 PHE A C 1
ATOM 922 O O . PHE A 1 110 ? 5.858 13.041 -7.127 1.00 67.75 110 PHE A O 1
ATOM 929 N N . ASP A 1 111 ? 7.803 14.177 -7.002 1.00 60.25 111 ASP A N 1
ATOM 930 C CA . ASP A 1 111 ? 7.786 14.726 -8.385 1.00 60.25 111 ASP A CA 1
ATOM 931 C C . ASP A 1 111 ? 9.157 14.673 -9.115 1.00 60.25 111 ASP A C 1
ATOM 933 O O . ASP A 1 111 ? 9.561 15.577 -9.849 1.00 60.25 111 ASP A O 1
ATOM 937 N N . ARG A 1 112 ? 9.938 13.610 -8.913 1.00 66.06 112 ARG A N 1
ATOM 938 C CA . ARG A 1 112 ? 11.195 13.353 -9.636 1.00 66.06 112 ARG A CA 1
ATOM 939 C C . ARG A 1 112 ? 10.915 12.739 -11.012 1.00 66.06 112 ARG A C 1
ATOM 941 O O . ARG A 1 112 ? 10.279 11.694 -11.164 1.00 66.06 112 ARG A O 1
ATOM 948 N N . LYS A 1 113 ? 11.506 13.355 -12.038 1.00 70.38 113 LYS A N 1
ATOM 949 C CA . LYS A 1 113 ? 11.346 12.967 -13.449 1.00 70.38 113 LYS A CA 1
ATOM 950 C C . LYS A 1 113 ? 12.641 12.437 -14.062 1.00 70.38 113 LYS A C 1
ATOM 952 O O . LYS A 1 113 ? 13.748 12.771 -13.621 1.00 70.38 113 LYS A O 1
ATOM 957 N N . TYR A 1 114 ? 12.517 11.628 -15.114 1.00 56.50 114 TYR A N 1
ATOM 958 C CA . TYR A 1 114 ? 13.646 11.164 -15.918 1.00 56.50 114 TYR A CA 1
ATOM 959 C C . TYR A 1 114 ? 14.415 12.343 -16.523 1.00 56.50 114 TYR A C 1
ATOM 961 O O . TYR A 1 114 ? 13.870 13.156 -17.266 1.00 56.50 114 TYR A O 1
ATOM 969 N N . LYS A 1 115 ? 15.727 12.388 -16.263 1.00 65.25 115 LYS A N 1
ATOM 970 C CA . LYS A 1 115 ? 16.672 13.264 -16.974 1.00 65.25 115 LYS A CA 1
ATOM 971 C C . LYS A 1 115 ? 17.112 12.597 -18.281 1.00 65.25 115 LYS A C 1
ATOM 973 O O . LYS A 1 115 ? 17.242 11.375 -18.310 1.00 65.25 115 LYS A O 1
ATOM 978 N N . LYS A 1 116 ? 17.450 13.385 -19.314 1.00 61.06 116 LYS A N 1
ATOM 979 C CA . LYS A 1 116 ? 17.817 12.914 -20.675 1.00 61.06 116 LYS A CA 1
ATOM 980 C C . LYS A 1 116 ? 18.794 11.719 -20.731 1.00 61.06 116 LYS A C 1
ATOM 982 O O . LYS A 1 116 ? 18.714 10.892 -21.627 1.00 61.06 116 LYS A O 1
ATOM 987 N N . ARG A 1 117 ? 19.713 11.589 -19.773 1.00 66.69 117 ARG A N 1
ATOM 988 C CA . ARG A 1 117 ? 20.709 10.504 -19.753 1.00 66.69 117 ARG A CA 1
ATOM 989 C C . ARG A 1 117 ? 20.145 9.135 -19.336 1.00 66.69 117 ARG A C 1
ATOM 991 O O . ARG A 1 117 ? 20.659 8.116 -19.781 1.00 66.69 117 ARG A O 1
ATOM 998 N N . LYS A 1 118 ? 19.105 9.092 -18.494 1.00 71.06 118 LYS A N 1
ATOM 999 C CA . LYS A 1 118 ? 18.591 7.836 -17.913 1.00 71.06 118 LYS A CA 1
ATOM 1000 C C . LYS A 1 118 ? 17.816 6.965 -18.923 1.00 71.06 118 LYS A C 1
ATOM 1002 O O . LYS A 1 118 ? 18.153 5.789 -19.025 1.00 71.06 118 LYS A O 1
ATOM 1007 N N . PRO A 1 119 ? 16.838 7.487 -19.697 1.00 70.75 119 PRO A N 1
ATOM 1008 C CA . PRO A 1 119 ? 16.131 6.679 -20.698 1.00 70.75 119 PRO A CA 1
ATOM 1009 C C . PRO A 1 119 ? 17.042 6.131 -21.804 1.00 70.75 119 PRO A C 1
ATOM 1011 O O . PRO A 1 119 ? 16.844 5.008 -22.252 1.00 70.75 119 PRO A O 1
ATOM 1014 N N . LEU A 1 120 ? 18.092 6.865 -22.193 1.00 76.31 120 LEU A N 1
ATOM 1015 C CA . LEU A 1 120 ? 19.078 6.375 -23.166 1.00 76.31 120 LEU A CA 1
ATOM 1016 C C . LEU A 1 120 ? 19.868 5.176 -22.627 1.00 76.31 120 LEU A C 1
ATOM 1018 O O . LEU A 1 120 ? 20.004 4.175 -23.317 1.00 76.31 120 LEU A O 1
ATOM 1022 N N . ALA A 1 121 ? 20.307 5.222 -21.369 1.00 79.38 121 ALA A N 1
ATOM 1023 C CA . ALA A 1 121 ? 20.979 4.079 -20.758 1.00 79.38 121 ALA A CA 1
ATOM 1024 C C . ALA A 1 121 ? 20.047 2.855 -20.614 1.00 79.38 121 ALA A C 1
ATOM 1026 O O . ALA A 1 121 ? 20.494 1.721 -20.770 1.00 79.38 121 ALA A O 1
ATOM 1027 N N . LEU A 1 122 ? 18.745 3.066 -20.371 1.00 79.06 122 LEU A N 1
ATOM 1028 C CA . LEU A 1 122 ? 17.741 1.992 -20.402 1.00 79.06 122 LEU A CA 1
ATOM 1029 C C . LEU A 1 122 ? 17.569 1.404 -21.808 1.00 79.06 122 LEU A C 1
ATOM 1031 O O . LEU A 1 122 ? 17.460 0.186 -21.946 1.00 79.06 122 LEU A O 1
ATOM 1035 N N . ARG A 1 123 ? 17.579 2.247 -22.848 1.00 81.06 123 ARG A N 1
ATOM 1036 C CA . ARG A 1 123 ? 17.540 1.814 -24.253 1.00 81.06 123 ARG A CA 1
ATOM 1037 C C . ARG A 1 123 ? 18.698 0.880 -24.578 1.00 81.06 123 ARG A C 1
ATOM 1039 O O . ARG A 1 123 ? 18.486 -0.166 -25.180 1.00 81.06 123 ARG A O 1
ATOM 1046 N N . ASP A 1 124 ? 19.905 1.255 -24.170 1.00 81.88 124 ASP A N 1
ATOM 1047 C CA . ASP A 1 124 ? 21.125 0.532 -24.528 1.00 81.88 124 ASP A CA 1
ATOM 1048 C C . ASP A 1 124 ? 21.225 -0.829 -23.807 1.00 81.88 124 ASP A C 1
ATOM 1050 O O . ASP A 1 124 ? 21.860 -1.756 -24.307 1.00 81.88 124 ASP A O 1
ATOM 1054 N N . LEU A 1 125 ? 20.543 -0.988 -22.665 1.00 79.69 125 LEU A N 1
ATOM 1055 C CA . LEU A 1 125 ? 20.411 -2.266 -21.954 1.00 79.69 125 LEU A CA 1
ATOM 1056 C C . LEU A 1 125 ? 19.316 -3.181 -22.517 1.00 79.69 125 LEU A C 1
ATOM 1058 O O . LEU A 1 125 ? 19.281 -4.370 -22.191 1.00 79.69 125 LEU A O 1
ATOM 1062 N N . ALA A 1 126 ? 18.388 -2.648 -23.308 1.00 77.25 126 ALA A N 1
ATOM 1063 C CA . ALA A 1 126 ? 17.201 -3.381 -23.708 1.00 77.25 126 ALA A CA 1
ATOM 1064 C C . ALA A 1 126 ? 17.480 -4.350 -24.862 1.00 77.25 126 ALA A C 1
ATOM 1066 O O . ALA A 1 126 ? 17.746 -3.959 -25.999 1.00 77.25 126 ALA A O 1
ATOM 1067 N N . CYS A 1 127 ? 17.338 -5.647 -24.589 1.00 74.19 127 CYS A N 1
ATOM 1068 C CA . CYS A 1 127 ? 17.444 -6.675 -25.623 1.00 74.19 127 CYS A CA 1
ATOM 1069 C C . CYS A 1 127 ? 16.244 -6.637 -26.587 1.00 74.19 127 CYS A C 1
ATOM 1071 O O . CYS A 1 127 ? 16.406 -6.840 -27.793 1.00 74.19 127 CYS A O 1
ATOM 1073 N N . ASP A 1 128 ? 15.052 -6.316 -26.076 1.00 80.44 128 ASP A N 1
ATOM 1074 C CA . ASP A 1 128 ? 13.818 -6.259 -26.858 1.00 80.44 128 ASP A CA 1
ATOM 1075 C C . ASP A 1 128 ? 13.753 -4.997 -27.734 1.00 80.44 128 ASP A C 1
ATOM 1077 O O . ASP A 1 128 ? 13.956 -3.871 -27.272 1.00 80.44 128 ASP A O 1
ATOM 1081 N N . ARG A 1 129 ? 13.474 -5.191 -29.027 1.00 80.94 129 ARG A N 1
ATOM 1082 C CA . ARG A 1 129 ? 13.390 -4.102 -30.009 1.00 80.94 129 ARG A CA 1
ATOM 1083 C C . ARG A 1 129 ? 12.223 -3.156 -29.721 1.00 80.94 129 ARG A C 1
ATOM 1085 O O . ARG A 1 129 ? 12.382 -1.948 -29.843 1.00 80.94 129 ARG A O 1
ATOM 1092 N N . THR A 1 130 ? 11.076 -3.687 -29.315 1.00 77.44 130 THR A N 1
ATOM 1093 C CA . THR A 1 130 ? 9.871 -2.889 -29.070 1.00 77.44 130 THR A CA 1
ATOM 1094 C C . THR A 1 130 ? 10.033 -1.994 -27.845 1.00 77.44 130 THR A C 1
ATOM 1096 O O . THR A 1 130 ? 9.599 -0.842 -27.867 1.00 77.44 130 THR A O 1
ATOM 1099 N N . PHE A 1 131 ? 10.726 -2.465 -26.806 1.00 79.81 131 PHE A N 1
ATOM 1100 C CA . PHE A 1 131 ? 11.135 -1.601 -25.701 1.00 79.81 131 PHE A CA 1
ATOM 1101 C C . PHE A 1 131 ? 12.090 -0.498 -26.175 1.00 79.81 131 PHE A C 1
ATOM 1103 O O . PHE A 1 131 ? 11.872 0.666 -25.847 1.00 79.81 131 PHE A O 1
ATOM 1110 N N . ARG A 1 132 ? 13.112 -0.834 -26.979 1.00 82.62 132 ARG A N 1
ATOM 1111 C CA . ARG A 1 132 ? 14.060 0.160 -27.522 1.00 82.62 132 ARG A CA 1
ATOM 1112 C C . ARG A 1 132 ? 13.369 1.269 -28.312 1.00 82.62 132 ARG A C 1
ATOM 1114 O O . ARG A 1 132 ? 13.762 2.420 -28.180 1.00 82.62 132 ARG A O 1
ATOM 1121 N N . GLU A 1 133 ? 12.345 0.925 -29.085 1.00 82.88 133 GLU A N 1
ATOM 1122 C CA . GLU A 1 133 ? 11.538 1.880 -29.855 1.00 82.88 133 GLU A CA 1
ATOM 1123 C C . GLU A 1 133 ? 10.590 2.706 -28.965 1.00 82.88 133 GLU A C 1
ATOM 1125 O O . GLU A 1 133 ? 10.246 3.829 -29.310 1.00 82.88 133 GLU A O 1
ATOM 1130 N N . SER A 1 134 ? 10.191 2.186 -27.799 1.00 78.56 134 SER A N 1
ATOM 1131 C CA . SER A 1 134 ? 9.235 2.853 -26.897 1.00 78.56 134 SER A CA 1
ATOM 1132 C C . SER A 1 134 ? 9.885 3.704 -25.801 1.00 78.56 134 SER A C 1
ATOM 1134 O O . SER A 1 134 ? 9.214 4.533 -25.191 1.00 78.56 134 SER A O 1
ATOM 1136 N N . VAL A 1 135 ? 11.169 3.496 -25.500 1.00 78.12 135 VAL A N 1
ATOM 1137 C CA . VAL A 1 135 ? 11.846 4.102 -24.336 1.00 78.12 135 VAL A CA 1
ATOM 1138 C C . VAL A 1 135 ? 11.967 5.626 -24.419 1.00 78.12 135 VAL A C 1
ATOM 1140 O O . VAL A 1 135 ? 12.066 6.293 -23.391 1.00 78.12 135 VAL A O 1
ATOM 1143 N N . GLU A 1 136 ? 11.910 6.205 -25.619 1.00 76.31 136 GLU A N 1
ATOM 1144 C CA . GLU A 1 136 ? 11.897 7.661 -25.796 1.00 76.31 136 GLU A CA 1
ATOM 1145 C C . GLU A 1 136 ? 10.641 8.291 -25.176 1.00 76.31 136 GLU A C 1
ATOM 1147 O O . GLU A 1 136 ? 10.700 9.393 -24.631 1.00 76.31 136 GLU A O 1
ATOM 1152 N N . ASN A 1 137 ? 9.532 7.548 -25.098 1.00 76.06 137 ASN A N 1
ATOM 1153 C CA . ASN A 1 137 ? 8.317 8.011 -24.425 1.00 76.06 137 ASN A CA 1
ATOM 1154 C C . ASN A 1 137 ? 8.502 8.172 -22.906 1.00 76.06 137 ASN A C 1
ATOM 1156 O O . ASN A 1 137 ? 7.646 8.749 -22.239 1.00 76.06 137 ASN A O 1
ATOM 1160 N N . PHE A 1 138 ? 9.607 7.680 -22.332 1.00 73.81 138 PHE A N 1
ATOM 1161 C CA . PHE A 1 138 ? 9.889 7.811 -20.901 1.00 73.81 138 PHE A CA 1
ATOM 1162 C C . PHE A 1 138 ? 10.560 9.151 -20.561 1.00 73.81 138 PHE A C 1
ATOM 1164 O O . PHE A 1 138 ? 10.728 9.476 -19.385 1.00 73.81 138 PHE A O 1
ATOM 1171 N N . PHE A 1 139 ? 10.946 9.967 -21.549 1.00 68.75 139 PHE A N 1
ATOM 1172 C CA . PHE A 1 139 ? 11.475 11.303 -21.270 1.00 68.75 139 PHE A CA 1
ATOM 1173 C C . PHE A 1 139 ? 10.445 12.183 -20.553 1.00 68.75 139 PHE A C 1
ATOM 1175 O O . PHE A 1 139 ? 9.277 12.220 -20.926 1.00 68.75 139 PHE A O 1
ATOM 1182 N N . ASN A 1 140 ? 10.896 12.921 -19.529 1.00 66.50 140 ASN A N 1
ATOM 1183 C CA . ASN A 1 140 ? 10.064 13.768 -18.658 1.00 66.50 140 ASN A CA 1
ATOM 1184 C C . ASN A 1 140 ? 8.982 13.024 -17.862 1.00 66.50 140 ASN A C 1
ATOM 1186 O O . ASN A 1 140 ? 8.093 13.656 -17.293 1.00 66.50 140 ASN A O 1
ATOM 1190 N N . GLN A 1 141 ? 9.072 11.699 -17.782 1.00 77.00 141 GLN A N 1
ATOM 1191 C CA . GLN A 1 141 ? 8.134 10.885 -17.023 1.00 77.00 141 GLN A CA 1
ATOM 1192 C C . GLN A 1 141 ? 8.662 10.594 -15.623 1.00 77.00 141 GLN A C 1
ATOM 1194 O O . GLN A 1 141 ? 9.857 10.740 -15.356 1.00 77.00 141 GLN A O 1
ATOM 1199 N N . ASN A 1 142 ? 7.769 10.187 -14.726 1.00 80.44 142 ASN A N 1
ATOM 1200 C CA . ASN A 1 142 ? 8.133 9.847 -13.354 1.00 80.44 142 ASN A CA 1
ATOM 1201 C C . ASN A 1 142 ? 9.035 8.607 -13.319 1.00 80.44 142 ASN A C 1
ATOM 1203 O O . ASN A 1 142 ? 8.818 7.650 -14.068 1.00 80.44 142 ASN A O 1
ATOM 1207 N N . LEU A 1 143 ? 10.012 8.618 -12.410 1.00 85.75 143 LEU A N 1
ATOM 1208 C CA . LEU A 1 143 ? 10.850 7.449 -12.124 1.00 85.75 143 LEU A CA 1
ATOM 1209 C C . LEU A 1 143 ? 10.004 6.291 -11.564 1.00 85.75 143 LEU A C 1
ATOM 1211 O O . LEU A 1 143 ? 8.871 6.500 -11.127 1.00 85.75 143 LEU A O 1
ATOM 1215 N N . LEU A 1 144 ? 10.540 5.064 -11.548 1.00 87.88 144 LEU A N 1
ATOM 1216 C CA . LEU A 1 144 ? 9.837 3.894 -10.989 1.00 87.88 144 LEU A CA 1
ATOM 1217 C C . LEU A 1 144 ? 9.257 4.160 -9.591 1.00 87.88 144 LEU A C 1
ATOM 1219 O O . LEU A 1 144 ? 8.056 3.997 -9.389 1.00 87.88 144 LEU A O 1
ATOM 1223 N N . GLU A 1 145 ? 10.087 4.625 -8.663 1.00 86.88 145 GLU A N 1
ATOM 1224 C CA . GLU A 1 145 ? 9.686 4.902 -7.278 1.00 86.88 145 GLU A CA 1
ATOM 1225 C C . GLU A 1 145 ? 8.520 5.904 -7.206 1.00 86.88 145 GLU A C 1
ATOM 1227 O O . GLU A 1 145 ? 7.526 5.685 -6.521 1.00 86.88 145 GLU A O 1
ATOM 1232 N N . ASP A 1 146 ? 8.572 6.954 -8.020 1.00 86.06 146 ASP A N 1
ATOM 1233 C CA . ASP A 1 146 ? 7.552 7.999 -8.052 1.00 86.06 146 ASP A CA 1
ATOM 1234 C C . ASP A 1 146 ? 6.244 7.526 -8.702 1.00 86.06 146 ASP A C 1
ATOM 1236 O O . ASP A 1 146 ? 5.158 7.985 -8.340 1.00 86.06 146 ASP A O 1
ATOM 1240 N N . ARG A 1 147 ? 6.312 6.573 -9.642 1.00 86.69 147 ARG A N 1
ATOM 1241 C CA . ARG A 1 147 ? 5.121 5.887 -10.167 1.00 86.69 147 ARG A CA 1
ATOM 1242 C C . ARG A 1 147 ? 4.448 5.048 -9.078 1.00 86.69 147 ARG A C 1
ATOM 1244 O O . ARG A 1 147 ? 3.225 5.091 -8.972 1.00 86.69 147 ARG A O 1
ATOM 1251 N N . LEU A 1 148 ? 5.223 4.349 -8.244 1.00 88.31 148 LEU A N 1
ATOM 1252 C CA . LEU A 1 148 ? 4.702 3.584 -7.102 1.00 88.31 148 LEU A CA 1
ATOM 1253 C C . LEU A 1 148 ? 4.080 4.503 -6.040 1.00 88.31 148 LEU A C 1
ATOM 1255 O O . LEU A 1 148 ? 2.976 4.238 -5.566 1.00 88.31 148 LEU A O 1
ATOM 1259 N N . HIS A 1 149 ? 4.731 5.625 -5.722 1.00 87.25 149 HIS A N 1
ATOM 1260 C CA . HIS A 1 149 ? 4.178 6.632 -4.812 1.00 87.25 149 HIS A CA 1
ATOM 1261 C C . HIS A 1 149 ? 2.866 7.209 -5.339 1.00 87.25 149 HIS A C 1
ATOM 1263 O O . HIS A 1 149 ? 1.886 7.299 -4.602 1.00 87.25 149 HIS A O 1
ATOM 1269 N N . ARG A 1 150 ? 2.789 7.495 -6.645 1.00 86.62 150 ARG A N 1
ATOM 1270 C CA . ARG A 1 150 ? 1.555 7.964 -7.282 1.00 86.62 150 ARG A CA 1
ATOM 1271 C C . ARG A 1 150 ? 0.419 6.941 -7.206 1.00 86.62 150 ARG A C 1
ATOM 1273 O O . ARG A 1 150 ? -0.730 7.352 -7.057 1.00 86.62 150 ARG A O 1
ATOM 1280 N N . LEU A 1 151 ? 0.706 5.639 -7.291 1.00 88.06 151 LEU A N 1
ATOM 1281 C CA . LEU A 1 151 ? -0.309 4.597 -7.081 1.00 88.06 151 LEU A CA 1
ATOM 1282 C C . LEU A 1 151 ? -0.873 4.653 -5.656 1.00 88.06 151 LEU A C 1
ATOM 1284 O O . LEU A 1 151 ? -2.093 4.670 -5.498 1.00 88.06 151 LEU A O 1
ATOM 1288 N N . GLY A 1 152 ? -0.006 4.769 -4.646 1.00 90.38 152 GLY A N 1
ATOM 1289 C CA . GLY A 1 152 ? -0.431 4.955 -3.257 1.00 90.38 152 GLY A CA 1
ATOM 1290 C C . GLY A 1 152 ? -1.185 6.271 -3.036 1.00 90.38 152 GLY A C 1
ATOM 1291 O O . GLY A 1 152 ? -2.190 6.293 -2.336 1.00 90.38 152 GLY A O 1
ATOM 1292 N N . TRP A 1 153 ? -0.784 7.362 -3.695 1.00 89.94 153 TRP A N 1
ATOM 1293 C CA . TRP A 1 153 ? -1.501 8.642 -3.642 1.00 89.94 153 TRP A CA 1
ATOM 1294 C C . TRP A 1 153 ? -2.911 8.554 -4.239 1.00 89.94 153 TRP A C 1
ATOM 1296 O O . TRP A 1 153 ? -3.872 9.064 -3.666 1.00 89.94 153 TRP A O 1
ATOM 1306 N N . VAL A 1 154 ? -3.064 7.885 -5.385 1.00 88.88 154 VAL A N 1
ATOM 1307 C CA . VAL A 1 154 ? -4.386 7.636 -5.981 1.00 88.88 154 VAL A CA 1
ATOM 1308 C C . VAL A 1 154 ? -5.242 6.786 -5.049 1.00 88.88 154 VAL A C 1
ATOM 1310 O O . VAL A 1 154 ? -6.442 7.037 -4.941 1.00 88.88 154 VAL A O 1
ATOM 1313 N N . GLU A 1 155 ? -4.643 5.813 -4.364 1.00 90.69 155 GLU A N 1
ATOM 1314 C CA . GLU A 1 155 ? -5.336 5.040 -3.341 1.00 90.69 155 GLU A CA 1
ATOM 1315 C C . GLU A 1 155 ? -5.791 5.926 -2.181 1.00 90.69 155 GLU A C 1
ATOM 1317 O O . GLU A 1 155 ? -6.982 5.960 -1.887 1.00 90.69 155 GLU A O 1
ATOM 1322 N N . PHE A 1 156 ? -4.891 6.722 -1.600 1.00 89.94 156 PHE A N 1
ATOM 1323 C CA . PHE A 1 156 ? -5.218 7.696 -0.559 1.00 89.94 156 PHE A CA 1
ATOM 1324 C C . PHE A 1 156 ? -6.396 8.592 -0.967 1.00 89.94 156 PHE A C 1
ATOM 1326 O O . PHE A 1 156 ? -7.338 8.767 -0.199 1.00 89.94 156 PHE A O 1
ATOM 1333 N N . LEU A 1 157 ? -6.392 9.124 -2.196 1.00 88.44 157 LEU A N 1
ATOM 1334 C CA . LEU A 1 157 ? -7.481 9.962 -2.704 1.00 88.44 157 LEU A CA 1
ATOM 1335 C C . LEU A 1 157 ? -8.817 9.220 -2.813 1.00 88.44 157 LEU A C 1
ATOM 1337 O O . LEU A 1 157 ? -9.859 9.857 -2.669 1.00 88.44 157 LEU A O 1
ATOM 1341 N N . LYS A 1 158 ? -8.809 7.911 -3.084 1.00 87.75 158 LYS A N 1
ATOM 1342 C CA . LYS A 1 158 ? -10.029 7.095 -3.057 1.00 87.75 158 LYS A CA 1
ATOM 1343 C C . LYS A 1 158 ? -10.505 6.890 -1.631 1.00 87.75 158 LYS A C 1
ATOM 1345 O O . LYS A 1 158 ? -11.673 7.150 -1.369 1.00 87.75 158 LYS A O 1
ATOM 1350 N N . VAL A 1 159 ? -9.610 6.500 -0.721 1.00 85.56 159 VAL A N 1
ATOM 1351 C CA . VAL A 1 159 ? -9.985 6.258 0.678 1.00 85.56 159 VAL A CA 1
ATOM 1352 C C . VAL A 1 159 ? -10.508 7.543 1.325 1.00 85.56 159 VAL A C 1
ATOM 1354 O O . VAL A 1 159 ? -11.547 7.534 1.972 1.00 85.56 159 VAL A O 1
ATOM 1357 N N . LYS A 1 160 ? -9.881 8.690 1.038 1.00 85.50 160 LYS A N 1
ATOM 1358 C CA . LYS A 1 160 ? -10.325 10.019 1.488 1.00 85.50 160 LYS A CA 1
ATOM 1359 C C . LYS A 1 160 ? -11.749 10.391 1.038 1.00 85.50 160 LYS A C 1
ATOM 1361 O O . LYS A 1 160 ? -12.362 11.265 1.642 1.00 85.50 160 LYS A O 1
ATOM 1366 N N . ARG A 1 161 ? -12.268 9.794 -0.039 1.00 83.56 161 ARG A N 1
ATOM 1367 C CA . ARG A 1 161 ? -13.622 10.075 -0.551 1.00 83.56 161 ARG A CA 1
ATOM 1368 C C . ARG A 1 161 ? -14.703 9.206 0.086 1.00 83.56 161 ARG A C 1
ATOM 1370 O O . ARG A 1 161 ? -15.875 9.438 -0.190 1.00 83.56 161 ARG A O 1
ATOM 1377 N N . ILE A 1 162 ? -14.330 8.221 0.896 1.00 80.12 162 ILE A N 1
ATOM 1378 C CA . ILE A 1 162 ? -15.288 7.375 1.603 1.00 80.12 162 ILE A CA 1
ATOM 1379 C C . ILE A 1 162 ? -15.970 8.207 2.691 1.00 80.12 162 ILE A C 1
ATOM 1381 O O . ILE A 1 162 ? -15.320 8.988 3.380 1.00 80.12 162 ILE A O 1
ATOM 1385 N N . HIS A 1 163 ? -17.278 8.039 2.872 1.00 67.38 163 HIS A N 1
ATOM 1386 C CA . HIS A 1 163 ? -18.067 8.877 3.780 1.00 67.38 163 HIS A CA 1
ATOM 1387 C C . HIS A 1 163 ? -17.745 8.700 5.275 1.00 67.38 163 HIS A C 1
ATOM 1389 O O . HIS A 1 163 ? -18.095 9.569 6.067 1.00 67.38 163 HIS A O 1
ATOM 1395 N N . TRP A 1 164 ? -17.072 7.617 5.669 1.00 77.62 164 TRP A N 1
ATOM 1396 C CA . TRP A 1 164 ? -16.732 7.297 7.064 1.00 77.62 164 TRP A CA 1
ATOM 1397 C C . TRP A 1 164 ? -15.221 7.325 7.347 1.00 77.62 164 TRP A C 1
ATOM 1399 O O . TRP A 1 164 ? -14.735 6.636 8.249 1.00 77.62 164 TRP A O 1
ATOM 1409 N N . ILE A 1 165 ? -14.460 8.092 6.560 1.00 84.81 165 ILE A N 1
ATOM 1410 C CA . ILE A 1 165 ? -13.053 8.353 6.858 1.00 84.81 165 ILE A CA 1
ATOM 1411 C C . ILE A 1 165 ? -12.877 9.596 7.723 1.00 84.81 165 ILE A C 1
ATOM 1413 O O . ILE A 1 165 ? -13.461 10.653 7.489 1.00 84.81 165 ILE A O 1
ATOM 1417 N N . GLU A 1 166 ? -11.968 9.476 8.672 1.00 87.94 166 GLU A N 1
ATOM 1418 C CA . GLU A 1 166 ? -11.454 10.553 9.479 1.00 87.94 166 GLU A CA 1
ATOM 1419 C C . GLU A 1 166 ? -10.011 10.867 9.074 1.00 87.94 166 GLU A C 1
ATOM 1421 O O . GLU A 1 166 ? -9.114 10.024 9.151 1.00 87.94 166 GLU A O 1
ATOM 1426 N N . LEU A 1 167 ? -9.774 12.101 8.631 1.00 89.12 167 LEU A N 1
ATOM 1427 C CA . LEU A 1 167 ? -8.416 12.622 8.526 1.00 89.12 167 LEU A CA 1
ATOM 1428 C C . LEU A 1 167 ? -8.000 13.159 9.889 1.00 89.12 167 LEU A C 1
ATOM 1430 O O . LEU A 1 167 ? -8.648 14.053 10.436 1.00 89.12 167 LEU A O 1
ATOM 1434 N N . LEU A 1 168 ? -6.923 12.595 10.422 1.00 91.56 168 LEU A N 1
ATOM 1435 C CA . LEU A 1 168 ? -6.400 12.980 11.723 1.00 91.56 168 LEU A CA 1
ATOM 1436 C C . LEU A 1 168 ? -5.672 14.334 11.646 1.00 91.56 168 LEU A C 1
ATOM 1438 O O . LEU A 1 168 ? -5.180 14.705 10.575 1.00 91.56 168 LEU A O 1
ATOM 1442 N N . PRO A 1 169 ? -5.609 15.092 12.756 1.00 88.25 169 PRO A N 1
ATOM 1443 C CA . PRO A 1 169 ? -4.893 16.360 12.786 1.00 88.25 169 PRO A CA 1
ATOM 1444 C C . PRO A 1 169 ? -3.378 16.159 12.647 1.00 88.25 169 PRO A C 1
ATOM 1446 O O . PRO A 1 169 ? -2.830 15.103 12.973 1.00 88.25 169 PRO A O 1
ATOM 1449 N N . GLU A 1 170 ? -2.700 17.197 12.158 1.00 91.06 170 GLU A N 1
ATOM 1450 C CA . GLU A 1 170 ? -1.240 17.277 12.204 1.00 91.06 170 GLU A CA 1
ATOM 1451 C C . GLU A 1 170 ? -0.763 17.426 13.658 1.00 91.06 170 GLU A C 1
ATOM 1453 O O . GLU A 1 170 ? -1.483 17.925 14.521 1.00 91.06 170 GLU A O 1
ATOM 1458 N N . LEU A 1 171 ? 0.463 16.977 13.912 1.00 90.44 171 LEU A N 1
ATOM 1459 C CA . LEU A 1 171 ? 1.132 17.142 15.208 1.00 90.44 171 LEU A CA 1
ATOM 1460 C C . LEU A 1 171 ? 1.754 18.535 15.289 1.00 90.44 171 LEU A C 1
ATOM 1462 O O . LEU A 1 171 ? 2.038 19.153 14.257 1.00 90.44 171 LEU A O 1
ATOM 1466 N N . ASP A 1 172 ? 2.052 19.004 16.501 1.00 90.06 172 ASP A N 1
ATOM 1467 C CA . ASP A 1 172 ? 2.912 20.176 16.636 1.00 90.06 172 ASP A CA 1
ATOM 1468 C C . ASP A 1 172 ? 4.291 19.860 16.026 1.00 90.06 172 ASP A C 1
ATOM 1470 O O . ASP A 1 172 ? 4.845 18.770 16.194 1.00 90.06 172 ASP A O 1
ATOM 1474 N N . LYS A 1 173 ? 4.887 20.837 15.333 1.00 88.12 173 LYS A N 1
ATOM 1475 C CA . LYS A 1 173 ? 6.238 20.732 14.762 1.00 88.12 173 LYS A CA 1
ATOM 1476 C C . LYS A 1 173 ? 7.286 20.288 15.784 1.00 88.12 173 LYS A C 1
ATOM 1478 O O . LYS A 1 173 ? 8.274 19.669 15.404 1.00 88.12 173 LYS A O 1
ATOM 1483 N N . ARG A 1 174 ? 7.094 20.622 17.061 1.00 90.00 174 ARG A N 1
ATOM 1484 C CA . ARG A 1 174 ? 7.985 20.249 18.169 1.00 90.00 174 ARG A CA 1
ATOM 1485 C C . ARG A 1 174 ? 7.882 18.774 18.558 1.00 90.00 174 ARG A C 1
ATOM 1487 O O . ARG A 1 174 ? 8.787 18.266 19.208 1.00 90.00 174 ARG A O 1
ATOM 1494 N N . GLU A 1 175 ? 6.799 18.104 18.177 1.00 87.94 175 GLU A N 1
ATOM 1495 C CA . GLU A 1 175 ? 6.540 16.692 18.472 1.00 87.94 175 GLU A CA 1
ATOM 1496 C C . GLU A 1 175 ? 6.950 15.761 17.326 1.00 87.94 175 GLU A C 1
ATOM 1498 O O . GLU A 1 175 ? 6.871 14.537 17.477 1.00 87.94 175 GLU A O 1
ATOM 1503 N N . LEU A 1 176 ? 7.383 16.331 16.195 1.00 90.38 176 LEU A N 1
ATOM 1504 C CA . LEU A 1 176 ? 7.845 15.577 15.040 1.00 90.38 176 LEU A CA 1
ATOM 1505 C C . LEU A 1 176 ? 9.126 14.806 15.365 1.00 90.38 176 LEU A C 1
ATOM 1507 O O . LEU A 1 176 ? 10.127 15.364 15.810 1.00 90.38 176 LEU A O 1
ATOM 1511 N N . GLU A 1 177 ? 9.089 13.516 15.075 1.00 90.94 177 GLU A N 1
ATOM 1512 C CA . GLU A 1 177 ? 10.208 12.587 15.131 1.00 90.94 177 GLU A CA 1
ATOM 1513 C C . GLU A 1 177 ? 10.412 11.957 13.742 1.00 90.94 177 GLU A C 1
ATOM 1515 O O . GLU A 1 177 ? 10.374 12.647 12.718 1.00 90.94 177 GLU A O 1
ATOM 1520 N N . THR A 1 178 ? 10.634 10.644 13.684 1.00 90.44 178 THR A N 1
ATOM 1521 C CA . THR A 1 178 ? 10.712 9.898 12.431 1.00 90.44 178 THR A CA 1
ATOM 1522 C C . THR A 1 178 ? 9.328 9.776 11.782 1.00 90.44 178 THR A C 1
ATOM 1524 O O . THR A 1 178 ? 8.317 9.823 12.488 1.00 90.44 178 THR A O 1
ATOM 1527 N N . PRO A 1 179 ? 9.251 9.596 10.450 1.00 88.44 179 PRO A N 1
ATOM 1528 C CA . PRO A 1 179 ? 7.973 9.464 9.745 1.00 88.44 179 PRO A CA 1
ATOM 1529 C C . PRO A 1 179 ? 7.041 8.400 10.353 1.00 88.44 179 PRO A C 1
ATOM 1531 O O . PRO A 1 179 ? 5.905 8.717 10.707 1.00 88.44 179 PRO A O 1
ATOM 1534 N N . ASP A 1 180 ? 7.558 7.196 10.620 1.00 91.06 180 ASP A N 1
ATOM 1535 C CA . ASP A 1 180 ? 6.801 6.107 11.253 1.00 91.06 180 ASP A CA 1
ATOM 1536 C C . ASP A 1 180 ? 6.266 6.481 12.644 1.00 91.06 180 ASP A C 1
ATOM 1538 O O . ASP A 1 180 ? 5.097 6.244 12.960 1.00 91.06 180 ASP A O 1
ATOM 1542 N N . LEU A 1 181 ? 7.100 7.107 13.483 1.00 92.88 181 LEU A N 1
ATOM 1543 C CA . LEU A 1 181 ? 6.690 7.523 14.825 1.00 92.88 181 LEU A CA 1
ATOM 1544 C C . LEU A 1 181 ? 5.653 8.644 14.775 1.00 92.88 181 LEU A C 1
ATOM 1546 O O . LEU A 1 181 ? 4.737 8.648 15.595 1.00 92.88 181 LEU A O 1
ATOM 1550 N N . ASN A 1 182 ? 5.738 9.551 13.801 1.00 94.25 182 ASN A N 1
ATOM 1551 C CA . ASN A 1 182 ? 4.730 10.591 13.597 1.00 94.25 182 ASN A CA 1
ATOM 1552 C C . ASN A 1 182 ? 3.370 9.974 13.261 1.00 94.25 182 ASN A C 1
ATOM 1554 O O . ASN A 1 182 ? 2.363 10.361 13.850 1.00 94.25 182 ASN A O 1
ATOM 1558 N N . ILE A 1 183 ? 3.338 8.955 12.396 1.00 94.31 183 ILE A N 1
ATOM 1559 C CA . ILE A 1 183 ? 2.111 8.216 12.075 1.00 94.31 183 ILE A CA 1
ATOM 1560 C C . ILE A 1 183 ? 1.515 7.584 13.343 1.00 94.31 183 ILE A C 1
ATOM 1562 O O . ILE A 1 183 ? 0.338 7.801 13.645 1.00 94.31 183 ILE A O 1
ATOM 1566 N N . ILE A 1 184 ? 2.322 6.843 14.112 1.00 95.50 184 ILE A N 1
ATOM 1567 C CA . ILE A 1 184 ? 1.882 6.160 15.342 1.00 95.50 184 ILE A CA 1
ATOM 1568 C C . ILE A 1 184 ? 1.379 7.164 16.386 1.00 95.50 184 ILE A C 1
ATOM 1570 O O . ILE A 1 184 ? 0.318 6.962 16.982 1.00 95.50 184 ILE A O 1
ATOM 1574 N N . LYS A 1 185 ? 2.105 8.269 16.593 1.00 95.50 185 LYS A N 1
ATOM 1575 C CA . LYS A 1 185 ? 1.711 9.339 17.517 1.00 95.50 185 LYS A CA 1
ATOM 1576 C C . LYS A 1 185 ? 0.363 9.931 17.145 1.00 95.50 185 LYS A C 1
ATOM 1578 O O . LYS A 1 185 ? -0.484 10.066 18.021 1.00 95.50 185 LYS A O 1
ATOM 1583 N N . THR A 1 186 ? 0.131 10.231 15.870 1.00 95.50 186 THR A N 1
ATOM 1584 C CA . THR A 1 186 ? -1.157 10.771 15.425 1.00 95.50 186 THR A CA 1
ATOM 1585 C C . THR A 1 186 ? -2.316 9.828 15.757 1.00 95.50 186 THR A C 1
ATOM 1587 O O . THR A 1 186 ? -3.338 10.281 16.270 1.00 95.50 186 THR A O 1
ATOM 1590 N N . TYR A 1 187 ? -2.152 8.516 15.557 1.00 96.38 187 TYR A N 1
ATOM 1591 C CA . TYR A 1 187 ? -3.168 7.540 15.968 1.00 96.38 187 TYR A CA 1
ATOM 1592 C C . TYR A 1 187 ? -3.342 7.471 17.489 1.00 96.38 187 TYR A C 1
ATOM 1594 O O . TYR A 1 187 ? -4.472 7.394 17.964 1.00 96.38 187 TYR A O 1
ATOM 1602 N N . LYS A 1 188 ? -2.252 7.546 18.261 1.00 96.12 188 LYS A N 1
ATOM 1603 C CA . LYS A 1 188 ? -2.302 7.566 19.731 1.00 96.12 188 LYS A CA 1
ATOM 1604 C C . LYS A 1 188 ? -3.082 8.773 20.250 1.00 96.12 188 LYS A C 1
ATOM 1606 O O . LYS A 1 188 ? -3.924 8.619 21.132 1.00 96.12 188 LYS A O 1
ATOM 1611 N N . PHE A 1 189 ? -2.806 9.962 19.717 1.00 94.62 189 PHE A N 1
ATOM 1612 C CA . PHE A 1 189 ? -3.521 11.177 20.099 1.00 94.62 189 PHE A CA 1
ATOM 1613 C C . PHE A 1 189 ? -4.997 11.083 19.730 1.00 94.62 189 PHE A C 1
ATOM 1615 O O . PHE A 1 189 ? -5.844 11.329 20.583 1.00 94.62 189 PHE A O 1
ATOM 1622 N N . ALA A 1 190 ? -5.315 10.615 18.521 1.00 93.75 190 ALA A N 1
ATOM 1623 C CA . ALA A 1 190 ? -6.698 10.403 18.106 1.00 93.75 190 ALA A CA 1
ATOM 1624 C C . ALA A 1 190 ? -7.443 9.418 19.024 1.00 93.75 190 ALA A C 1
ATOM 1626 O O . ALA A 1 190 ? -8.563 9.707 19.442 1.00 93.75 190 ALA A O 1
ATOM 1627 N N . ALA A 1 191 ? -6.809 8.298 19.391 1.00 94.94 191 ALA A N 1
ATOM 1628 C CA . ALA A 1 191 ? -7.374 7.317 20.318 1.00 94.94 191 ALA A CA 1
ATOM 1629 C C . ALA A 1 191 ? -7.723 7.945 21.678 1.00 94.94 191 ALA A C 1
ATOM 1631 O O . ALA A 1 191 ? -8.812 7.727 22.213 1.00 94.94 191 ALA A O 1
ATOM 1632 N N . ALA A 1 192 ? -6.810 8.756 22.221 1.00 93.81 192 ALA A N 1
ATOM 1633 C CA . ALA A 1 192 ? -6.972 9.395 23.521 1.00 93.81 192 ALA A CA 1
ATOM 1634 C C . ALA A 1 192 ? -8.011 10.528 23.498 1.00 93.81 192 ALA A C 1
ATOM 1636 O O . ALA A 1 192 ? -8.936 10.524 24.306 1.00 93.81 192 ALA A O 1
ATOM 1637 N N . GLU A 1 193 ? -7.882 11.477 22.569 1.00 93.69 193 GLU A N 1
ATOM 1638 C CA . GLU A 1 193 ? -8.736 12.668 22.497 1.00 93.69 193 GLU A CA 1
ATOM 1639 C C . GLU A 1 193 ? -10.179 12.333 22.129 1.00 93.69 193 GLU A C 1
ATOM 1641 O O . GLU A 1 193 ? -11.112 12.950 22.640 1.00 93.69 193 GLU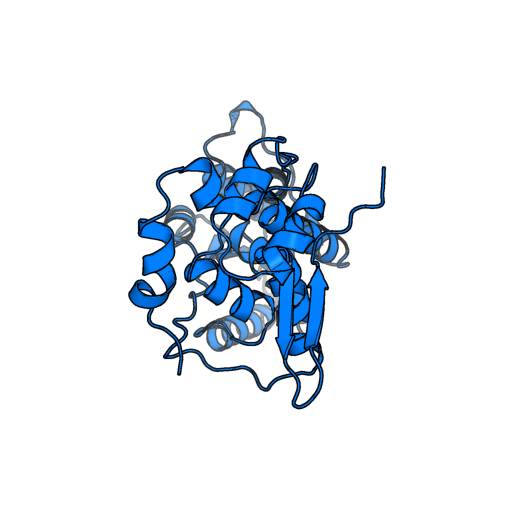 A O 1
ATOM 1646 N N . ARG A 1 194 ? -10.374 11.346 21.249 1.00 90.62 194 ARG A N 1
ATOM 1647 C CA . ARG A 1 194 ? -11.703 10.978 20.744 1.00 90.62 194 ARG A CA 1
ATOM 1648 C C . ARG A 1 194 ? -12.322 9.814 21.510 1.00 90.62 194 ARG A C 1
ATOM 1650 O O . ARG A 1 194 ? -13.457 9.447 21.222 1.00 90.62 194 ARG A O 1
ATOM 1657 N N . ASN A 1 195 ? -11.602 9.249 22.484 1.00 91.19 195 ASN A N 1
ATOM 1658 C CA . ASN A 1 195 ? -12.027 8.080 23.254 1.00 91.19 195 ASN A CA 1
ATOM 1659 C C . ASN A 1 195 ? -12.427 6.897 22.344 1.00 91.19 195 ASN A C 1
ATOM 1661 O O . ASN A 1 195 ? -13.466 6.262 22.535 1.00 91.19 195 ASN A O 1
ATOM 1665 N N . VAL A 1 196 ? -11.591 6.615 21.342 1.00 92.31 196 VAL A N 1
ATOM 1666 C CA . VAL A 1 196 ? -11.770 5.531 20.363 1.00 92.31 196 VAL A CA 1
ATOM 1667 C C . VAL A 1 196 ? -10.632 4.525 20.469 1.00 92.31 196 VAL A C 1
ATOM 1669 O O . VAL A 1 196 ? -9.551 4.851 20.957 1.00 92.31 196 VAL A O 1
ATOM 1672 N N . ASP A 1 197 ? -10.854 3.313 19.969 1.00 94.88 197 ASP A N 1
ATOM 1673 C CA . ASP A 1 197 ? -9.769 2.365 19.737 1.00 94.88 197 ASP A CA 1
ATOM 1674 C C . ASP A 1 197 ? -9.332 2.421 18.267 1.00 94.88 197 ASP A C 1
ATOM 1676 O O . ASP A 1 197 ? -10.156 2.457 17.351 1.00 94.88 197 ASP A O 1
ATOM 1680 N N . ILE A 1 198 ? -8.027 2.372 18.024 1.00 96.38 198 ILE A N 1
ATOM 1681 C CA . ILE A 1 198 ? -7.456 2.252 16.683 1.00 96.38 198 ILE A CA 1
ATOM 1682 C C . ILE A 1 198 ? -7.037 0.803 16.461 1.00 96.38 198 ILE A C 1
ATOM 1684 O O . ILE A 1 198 ? -6.270 0.259 17.251 1.00 96.38 198 ILE A O 1
ATOM 1688 N N . LEU A 1 199 ? -7.499 0.180 15.378 1.00 96.75 199 LEU A N 1
ATOM 1689 C CA . LEU A 1 199 ? -6.890 -1.035 14.843 1.00 96.75 199 LEU A CA 1
ATOM 1690 C C . LEU A 1 199 ? -5.887 -0.631 13.758 1.00 96.75 199 LEU A C 1
ATOM 1692 O O . LEU A 1 199 ? -6.265 -0.357 12.619 1.00 96.75 199 LEU A O 1
ATOM 1696 N N . LEU A 1 200 ? -4.613 -0.554 14.129 1.00 96.56 200 LEU A N 1
ATOM 1697 C CA . LEU A 1 200 ? -3.526 -0.133 13.256 1.00 96.56 200 LEU A CA 1
ATOM 1698 C C . LEU A 1 200 ? -3.000 -1.314 12.438 1.00 96.56 200 LEU A C 1
ATOM 1700 O O . LEU A 1 200 ? -2.500 -2.301 12.985 1.00 96.56 200 LEU A O 1
ATOM 1704 N N . LEU A 1 201 ? -3.110 -1.192 11.119 1.00 95.75 201 LEU A N 1
ATOM 1705 C CA . LEU A 1 201 ? -2.695 -2.198 10.154 1.00 95.75 201 LEU A CA 1
ATOM 1706 C C . LEU A 1 201 ? -1.350 -1.812 9.538 1.00 95.75 201 LEU A C 1
ATOM 1708 O O . LEU A 1 201 ? -1.167 -0.688 9.074 1.00 95.75 201 LEU A O 1
ATOM 1712 N N . SER A 1 202 ? -0.426 -2.767 9.483 1.00 94.94 202 SER A N 1
ATOM 1713 C CA . SER A 1 202 ? 0.836 -2.617 8.753 1.00 94.94 202 SER A CA 1
ATOM 1714 C C . SER A 1 202 ? 1.389 -3.979 8.345 1.00 94.94 202 SER A C 1
ATOM 1716 O O . SER A 1 202 ? 1.020 -5.017 8.902 1.00 94.94 202 SER A O 1
ATOM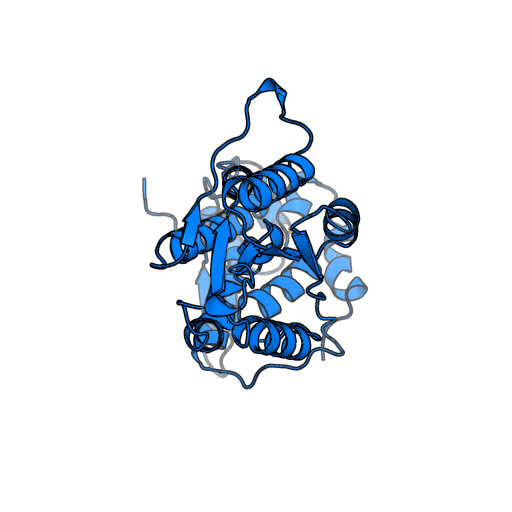 1718 N N . ARG A 1 203 ? 2.275 -3.981 7.349 1.00 91.94 203 ARG A N 1
ATOM 1719 C CA . ARG A 1 203 ? 3.082 -5.154 6.984 1.00 91.94 203 ARG A CA 1
ATOM 1720 C C . ARG A 1 203 ? 4.460 -5.172 7.633 1.00 91.94 203 ARG A C 1
ATOM 1722 O O . ARG A 1 203 ? 5.149 -6.182 7.512 1.00 91.94 203 ARG A O 1
ATOM 1729 N N . ASP A 1 204 ? 4.876 -4.061 8.228 1.00 91.94 204 ASP A N 1
ATOM 1730 C CA . ASP A 1 204 ? 6.210 -3.887 8.780 1.00 91.94 204 ASP A CA 1
ATOM 1731 C C . ASP A 1 204 ? 6.234 -4.322 10.252 1.00 91.94 204 ASP A C 1
ATOM 1733 O O . ASP A 1 204 ? 5.514 -3.782 11.093 1.00 91.94 204 ASP A O 1
ATOM 1737 N N . ASP A 1 205 ? 7.061 -5.326 10.551 1.00 91.88 205 ASP A N 1
ATOM 1738 C CA . ASP A 1 205 ? 7.248 -5.854 11.904 1.00 91.88 205 ASP A CA 1
ATOM 1739 C C . ASP A 1 205 ? 7.776 -4.791 12.873 1.00 91.88 205 ASP A C 1
ATOM 1741 O O . ASP A 1 205 ? 7.343 -4.744 14.024 1.00 91.88 205 ASP A O 1
ATOM 1745 N N . ALA A 1 206 ? 8.686 -3.923 12.420 1.00 91.88 206 ALA A N 1
ATOM 1746 C CA . ALA A 1 206 ? 9.246 -2.867 13.253 1.00 91.88 206 ALA A CA 1
ATOM 1747 C C . ALA A 1 206 ? 8.178 -1.817 13.575 1.00 91.88 206 ALA A C 1
ATOM 1749 O O . ALA A 1 206 ? 8.015 -1.442 14.735 1.00 91.88 206 ALA A O 1
ATOM 1750 N N . PHE A 1 207 ? 7.388 -1.413 12.577 1.00 93.19 207 PHE A N 1
ATOM 1751 C CA . PHE A 1 207 ? 6.276 -0.480 12.771 1.00 93.19 207 PHE A CA 1
ATOM 1752 C C . PHE A 1 207 ? 5.234 -1.026 13.760 1.00 93.19 207 PHE A C 1
ATOM 1754 O O . PHE A 1 207 ? 4.841 -0.336 14.703 1.00 93.19 207 PHE A O 1
ATOM 1761 N N . ILE A 1 208 ? 4.826 -2.292 13.597 1.00 95.25 208 ILE A N 1
ATOM 1762 C CA . ILE A 1 208 ? 3.911 -2.970 14.527 1.00 95.25 208 ILE A CA 1
ATOM 1763 C C . ILE A 1 208 ? 4.520 -3.050 15.930 1.00 95.25 208 ILE A C 1
ATOM 1765 O O . ILE A 1 208 ? 3.825 -2.764 16.905 1.00 95.25 208 ILE A O 1
ATOM 1769 N N . GLY A 1 209 ? 5.808 -3.385 16.036 1.00 95.06 209 GLY A N 1
ATOM 1770 C CA . GLY A 1 209 ? 6.529 -3.446 17.306 1.00 95.06 209 GLY A CA 1
ATOM 1771 C C . GLY A 1 209 ? 6.578 -2.102 18.034 1.00 95.06 209 GLY A C 1
ATOM 1772 O O . GLY A 1 209 ? 6.403 -2.065 19.248 1.00 95.06 209 GLY A O 1
ATOM 1773 N N . HIS A 1 210 ? 6.738 -0.992 17.307 1.00 94.94 210 HIS A N 1
ATOM 1774 C CA . HIS A 1 210 ? 6.705 0.356 17.881 1.00 94.94 210 HIS A CA 1
ATOM 1775 C C . HIS A 1 210 ? 5.313 0.778 18.367 1.00 94.94 210 HIS A C 1
ATOM 1777 O O . HIS A 1 210 ? 5.206 1.542 19.325 1.00 94.94 210 HIS A O 1
ATOM 1783 N N . ALA A 1 211 ? 4.251 0.301 17.717 1.00 95.56 211 ALA A N 1
ATOM 1784 C CA . ALA A 1 211 ? 2.877 0.642 18.074 1.00 95.56 211 ALA A CA 1
ATOM 1785 C C . ALA A 1 211 ? 2.281 -0.262 19.169 1.00 95.56 211 ALA A C 1
ATOM 1787 O O . ALA A 1 211 ? 1.303 0.106 19.824 1.00 95.56 211 ALA A O 1
ATOM 1788 N N . GLN A 1 212 ? 2.840 -1.457 19.361 1.00 94.62 212 GLN A N 1
ATOM 1789 C CA . GLN A 1 212 ? 2.309 -2.448 20.287 1.00 94.62 212 GLN A CA 1
ATOM 1790 C C . GLN A 1 212 ? 2.397 -1.971 21.745 1.00 94.62 212 GLN A C 1
ATOM 1792 O O . GLN A 1 212 ? 3.413 -1.454 22.200 1.00 94.62 212 GLN A O 1
ATOM 1797 N N . GLY A 1 213 ? 1.314 -2.177 22.500 1.00 93.38 213 GLY A N 1
ATOM 1798 C CA . GLY A 1 213 ? 1.236 -1.803 23.916 1.00 93.38 213 GLY A CA 1
ATOM 1799 C C . GLY A 1 213 ? 0.908 -0.329 24.169 1.00 93.38 213 GLY A C 1
ATOM 1800 O O . GLY A 1 213 ? 0.739 0.058 25.324 1.00 93.38 213 GLY A O 1
ATOM 1801 N N . ILE A 1 214 ? 0.765 0.493 23.123 1.00 96.44 214 ILE A N 1
ATOM 1802 C CA . ILE A 1 214 ? 0.283 1.867 23.269 1.00 96.44 214 ILE A CA 1
ATOM 1803 C C . ILE A 1 214 ? -1.215 1.843 23.630 1.00 96.44 214 ILE A C 1
ATOM 1805 O O . ILE A 1 214 ? -2.008 1.246 22.898 1.00 96.44 214 ILE A O 1
ATOM 1809 N N . PRO A 1 215 ? -1.643 2.507 24.722 1.00 94.94 215 PRO A N 1
ATOM 1810 C CA . PRO A 1 215 ? -3.054 2.567 25.094 1.00 94.94 215 PRO A CA 1
ATOM 1811 C C . PRO A 1 215 ? -3.937 3.111 23.964 1.00 94.94 215 PRO A C 1
ATOM 1813 O O . PRO A 1 215 ? -3.624 4.143 23.372 1.00 94.94 215 PRO A O 1
ATOM 1816 N N . GLY A 1 216 ? -5.046 2.422 23.685 1.00 94.06 216 GLY A N 1
ATOM 1817 C CA . GLY A 1 216 ? -5.983 2.784 22.614 1.00 94.06 216 GLY A CA 1
ATOM 1818 C C . GLY A 1 216 ? -5.551 2.352 21.208 1.00 94.06 216 GLY A C 1
ATOM 1819 O O . GLY A 1 216 ? -6.314 2.547 20.267 1.00 94.06 216 GLY A O 1
ATOM 1820 N N . ILE A 1 217 ? -4.375 1.732 21.044 1.00 97.12 217 ILE A N 1
ATOM 1821 C CA . ILE A 1 217 ? -3.925 1.154 19.773 1.00 97.12 217 ILE A CA 1
ATOM 1822 C C . ILE A 1 217 ? -3.858 -0.369 19.897 1.00 97.12 217 ILE A C 1
ATOM 1824 O O . ILE A 1 217 ? -3.068 -0.925 20.657 1.00 97.12 217 ILE A O 1
ATOM 1828 N N . ASN A 1 218 ? -4.656 -1.049 19.083 1.00 96.50 218 ASN A N 1
ATOM 1829 C CA . ASN A 1 218 ? -4.523 -2.468 18.788 1.00 96.50 218 ASN A CA 1
ATOM 1830 C C . ASN A 1 218 ? -3.806 -2.611 17.448 1.00 96.50 218 ASN A C 1
ATOM 1832 O O . ASN A 1 218 ? -4.137 -1.915 16.492 1.00 96.50 218 ASN A O 1
ATOM 1836 N N . THR A 1 219 ? -2.835 -3.510 17.347 1.00 96.88 219 THR A N 1
ATOM 1837 C CA . THR A 1 219 ? -2.084 -3.714 16.106 1.00 96.88 219 THR A CA 1
ATOM 1838 C C . THR A 1 219 ? -2.521 -5.000 15.415 1.00 96.88 219 THR A C 1
ATOM 1840 O O . THR A 1 219 ? -2.786 -6.015 16.059 1.00 96.88 219 THR A O 1
ATOM 1843 N N . PHE A 1 220 ? -2.583 -4.976 14.084 1.00 96.69 220 PHE A N 1
ATOM 1844 C CA . PHE A 1 220 ? -2.779 -6.179 13.284 1.00 96.69 220 PHE A CA 1
ATOM 1845 C C . PHE A 1 220 ? -1.781 -6.205 12.131 1.00 96.69 220 PHE A C 1
ATOM 1847 O O . PHE A 1 220 ? -1.825 -5.389 11.209 1.00 96.69 220 PHE A O 1
ATOM 1854 N N . GLN A 1 221 ? -0.886 -7.188 12.168 1.00 95.94 221 GLN A N 1
ATOM 1855 C CA . GLN A 1 221 ? 0.102 -7.367 11.119 1.00 95.94 221 GLN A CA 1
ATOM 1856 C C . GLN A 1 221 ? -0.516 -8.073 9.906 1.00 95.94 221 GLN A C 1
ATOM 1858 O O . GLN A 1 221 ? -0.939 -9.229 9.980 1.00 95.94 221 GLN A O 1
ATOM 1863 N N . ILE A 1 222 ? -0.500 -7.415 8.753 1.00 94.12 222 ILE A N 1
ATOM 1864 C CA . ILE A 1 222 ? -0.868 -8.004 7.466 1.00 94.12 222 ILE A CA 1
ATOM 1865 C C . ILE A 1 222 ? 0.369 -8.689 6.867 1.00 94.12 222 ILE A C 1
ATOM 1867 O O . ILE A 1 222 ? 1.414 -8.071 6.677 1.00 94.12 222 ILE A 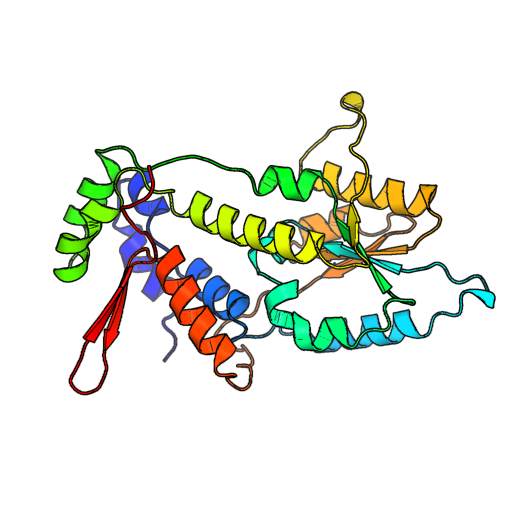O 1
ATOM 1871 N N . ARG A 1 223 ? 0.287 -9.988 6.563 1.00 91.81 223 ARG A N 1
ATOM 1872 C CA . ARG A 1 223 ? 1.458 -10.756 6.108 1.00 91.81 223 ARG A CA 1
ATOM 1873 C C . ARG A 1 223 ? 1.643 -10.650 4.604 1.00 91.81 223 ARG A C 1
ATOM 1875 O O . ARG A 1 223 ? 0.709 -10.879 3.841 1.00 91.81 223 ARG A O 1
ATOM 1882 N N . ARG A 1 224 ? 2.875 -10.401 4.154 1.00 86.25 224 ARG A N 1
ATOM 1883 C CA . ARG A 1 224 ? 3.200 -10.419 2.722 1.00 86.25 224 ARG A CA 1
ATOM 1884 C C . ARG A 1 224 ? 3.136 -11.856 2.173 1.00 86.25 224 ARG A C 1
ATOM 1886 O O . ARG A 1 224 ? 3.716 -12.760 2.777 1.00 86.25 224 ARG A O 1
ATOM 1893 N N . PRO A 1 225 ? 2.472 -12.099 1.031 1.00 84.44 225 PRO A N 1
ATOM 1894 C CA . PRO A 1 225 ? 2.388 -13.434 0.453 1.00 84.44 225 PRO A CA 1
ATOM 1895 C C . PRO A 1 225 ? 3.711 -13.863 -0.196 1.00 84.44 225 PRO A C 1
ATOM 1897 O O . PRO A 1 225 ? 4.314 -13.143 -0.997 1.00 84.44 225 PRO A O 1
ATOM 1900 N N . GLY A 1 226 ? 4.138 -15.094 0.083 1.00 81.75 226 GLY A N 1
ATOM 1901 C CA . GLY A 1 226 ? 5.159 -15.764 -0.720 1.00 81.75 226 GLY A CA 1
ATOM 1902 C C . GLY A 1 226 ? 4.521 -16.371 -1.970 1.00 81.75 226 GLY A C 1
ATOM 1903 O O . GLY A 1 226 ? 3.669 -17.241 -1.839 1.00 81.75 226 GLY A O 1
ATOM 1904 N N . LEU A 1 227 ? 4.949 -15.982 -3.180 1.00 74.81 227 LEU A N 1
ATOM 1905 C CA . LEU A 1 227 ? 4.256 -16.370 -4.429 1.00 74.81 227 LEU A CA 1
ATOM 1906 C C . LEU A 1 227 ? 4.104 -17.883 -4.652 1.00 74.81 227 LEU A C 1
ATOM 1908 O O . LEU A 1 227 ? 3.188 -18.307 -5.341 1.00 74.81 227 LEU A O 1
ATOM 1912 N N . ARG A 1 228 ? 4.981 -18.712 -4.076 1.00 71.62 228 ARG A N 1
ATOM 1913 C CA . ARG A 1 228 ? 4.880 -20.179 -4.186 1.00 71.62 228 ARG A CA 1
ATOM 1914 C C . ARG A 1 228 ? 3.747 -20.781 -3.360 1.00 71.62 228 ARG A C 1
ATOM 1916 O O . ARG A 1 228 ? 3.221 -21.815 -3.743 1.00 71.62 228 ARG A O 1
ATOM 1923 N N . ALA A 1 229 ? 3.444 -20.165 -2.223 1.00 65.62 229 ALA A N 1
ATOM 1924 C CA . ALA A 1 229 ? 2.426 -20.612 -1.276 1.00 65.62 229 ALA A CA 1
ATOM 1925 C C . ALA A 1 229 ? 1.192 -19.697 -1.297 1.00 65.62 229 ALA A C 1
ATOM 1927 O O . ALA A 1 229 ? 0.296 -19.840 -0.470 1.00 65.62 229 ALA A O 1
ATOM 1928 N N . ALA A 1 230 ? 1.171 -18.727 -2.211 1.00 70.31 230 ALA A N 1
ATOM 1929 C CA . ALA A 1 230 ? 0.101 -17.765 -2.341 1.00 70.31 230 ALA A CA 1
ATOM 1930 C C . ALA A 1 230 ? -1.180 -18.466 -2.794 1.00 70.31 230 ALA A C 1
ATOM 1932 O O . ALA A 1 230 ? -1.193 -19.169 -3.807 1.00 70.31 230 ALA A O 1
ATOM 1933 N N . ALA A 1 231 ? -2.264 -18.226 -2.060 1.00 69.00 231 ALA A N 1
ATOM 1934 C CA . ALA A 1 231 ? -3.593 -18.483 -2.575 1.00 69.00 231 ALA A CA 1
ATOM 1935 C C . ALA A 1 231 ? -3.860 -17.465 -3.689 1.00 69.00 231 ALA A C 1
ATOM 1937 O O . ALA A 1 231 ? -3.804 -16.251 -3.472 1.00 69.00 231 ALA A O 1
ATOM 1938 N N . TYR A 1 232 ? -4.101 -17.970 -4.892 1.00 71.62 232 TYR A N 1
ATOM 1939 C CA . TYR A 1 232 ? -4.600 -17.147 -5.979 1.00 71.62 232 TYR A CA 1
ATOM 1940 C C . TYR A 1 232 ? -6.081 -16.899 -5.731 1.00 71.62 232 TYR A C 1
ATOM 1942 O O . TYR A 1 232 ? -6.843 -17.851 -5.545 1.00 71.62 232 TYR A O 1
ATOM 1950 N N . ALA A 1 233 ? -6.480 -15.630 -5.724 1.00 66.56 233 ALA A N 1
ATOM 1951 C CA . ALA A 1 233 ? -7.890 -15.284 -5.702 1.00 66.56 233 ALA A CA 1
ATOM 1952 C C . ALA A 1 233 ? -8.565 -15.885 -6.941 1.00 66.56 233 ALA A C 1
ATOM 1954 O O . ALA A 1 233 ? -7.950 -15.979 -8.010 1.00 66.56 233 ALA A O 1
ATOM 1955 N N . VAL A 1 234 ? -9.844 -16.254 -6.827 1.00 64.31 234 VAL A N 1
ATOM 1956 C CA . VAL A 1 234 ? -10.647 -16.587 -8.010 1.00 64.31 234 VAL A CA 1
ATOM 1957 C C . VAL A 1 234 ? -10.595 -15.369 -8.940 1.00 64.31 234 VAL A C 1
ATOM 1959 O O . VAL A 1 234 ? -11.000 -14.280 -8.522 1.00 64.31 234 VAL A O 1
ATOM 1962 N N . PRO A 1 235 ? -10.052 -15.496 -10.165 1.00 63.22 235 PRO A N 1
ATOM 1963 C CA . PRO A 1 235 ? -9.732 -14.332 -10.973 1.00 63.22 235 PRO A CA 1
ATOM 1964 C C . PRO A 1 235 ? -11.016 -13.638 -11.428 1.00 63.22 235 PRO A C 1
ATOM 1966 O O . PRO A 1 235 ? -11.670 -14.053 -12.383 1.00 63.22 235 PRO A O 1
ATOM 1969 N N . LYS A 1 236 ? -11.367 -12.539 -10.755 1.00 82.56 236 LYS A N 1
ATOM 1970 C CA . LYS A 1 236 ? -12.345 -11.577 -11.264 1.00 82.56 236 LYS A CA 1
ATOM 1971 C C . LYS A 1 236 ? -11.722 -10.863 -12.465 1.00 82.56 236 LYS A C 1
ATOM 1973 O O . LYS A 1 236 ? -10.549 -10.490 -12.423 1.00 82.56 236 LYS A O 1
ATOM 1978 N N . TRP A 1 237 ? -12.509 -10.598 -13.508 1.00 87.81 237 TRP A N 1
ATOM 1979 C CA . TRP A 1 237 ? -12.056 -9.829 -14.680 1.00 87.81 237 TRP A CA 1
ATOM 1980 C C . TRP A 1 237 ? -11.395 -8.497 -14.284 1.00 87.81 237 TRP A C 1
ATOM 1982 O O . TRP A 1 237 ? -10.335 -8.141 -14.797 1.00 87.81 237 TRP A O 1
ATOM 1992 N N . ARG A 1 238 ? -11.955 -7.820 -13.271 1.00 89.00 238 ARG A N 1
ATOM 1993 C CA . ARG A 1 238 ? -11.384 -6.611 -12.658 1.00 89.00 238 ARG A CA 1
ATOM 1994 C C . ARG A 1 238 ? -9.930 -6.808 -12.219 1.00 89.00 238 ARG A C 1
ATOM 1996 O O . ARG A 1 238 ? -9.113 -5.941 -12.510 1.00 89.00 238 ARG A O 1
ATOM 2003 N N . ASN A 1 239 ? -9.597 -7.922 -11.570 1.00 90.31 239 ASN A N 1
ATOM 2004 C CA . ASN A 1 239 ? -8.255 -8.181 -11.037 1.00 90.31 239 ASN A CA 1
ATOM 2005 C C . ASN A 1 239 ? -7.246 -8.354 -12.177 1.00 90.31 239 ASN A C 1
ATOM 2007 O O . ASN A 1 239 ? -6.142 -7.816 -12.119 1.00 90.31 239 ASN A O 1
ATOM 2011 N N . LEU A 1 240 ? -7.654 -9.006 -13.271 1.00 89.62 240 LEU A N 1
ATOM 2012 C CA . LEU A 1 240 ? -6.831 -9.109 -14.476 1.00 89.62 240 LEU A CA 1
ATOM 2013 C C . LEU A 1 240 ? -6.606 -7.738 -15.133 1.00 89.62 240 LEU A C 1
ATOM 2015 O O . LEU A 1 240 ? -5.470 -7.400 -15.463 1.00 89.62 240 LEU A O 1
ATOM 2019 N N . CYS A 1 241 ? -7.652 -6.916 -15.274 1.00 91.94 241 CYS A N 1
ATOM 2020 C CA . CYS A 1 241 ? -7.505 -5.549 -15.783 1.00 91.94 241 CYS A CA 1
ATOM 2021 C C . CYS A 1 241 ? -6.569 -4.708 -14.902 1.00 91.94 241 CYS A C 1
ATOM 2023 O O . CYS A 1 241 ? -5.729 -3.976 -15.427 1.00 91.94 241 CYS A O 1
ATOM 2025 N N . GLN A 1 242 ? -6.679 -4.827 -13.572 1.00 92.38 242 GLN A N 1
ATOM 2026 C CA . GLN A 1 242 ? -5.772 -4.151 -12.642 1.00 92.38 242 GLN A CA 1
ATOM 2027 C C . GLN A 1 242 ? -4.337 -4.652 -12.790 1.00 92.38 242 GLN A C 1
ATOM 2029 O O . GLN A 1 242 ? -3.430 -3.827 -12.819 1.00 92.38 242 GLN A O 1
ATOM 2034 N N . LEU A 1 243 ? -4.121 -5.962 -12.940 1.00 93.25 243 LEU A N 1
ATOM 2035 C CA . LEU A 1 243 ? -2.789 -6.525 -13.155 1.00 93.25 243 LEU A CA 1
ATOM 2036 C C . LEU A 1 243 ? -2.150 -5.957 -14.424 1.00 93.25 243 LEU A C 1
ATOM 2038 O O . LEU A 1 243 ? -0.997 -5.536 -14.383 1.00 93.25 243 LEU A O 1
ATOM 2042 N N . ILE A 1 244 ? -2.895 -5.901 -15.529 1.00 92.69 244 ILE A N 1
ATOM 2043 C CA . ILE A 1 244 ? -2.416 -5.340 -16.798 1.00 92.69 244 ILE A CA 1
ATOM 2044 C C . ILE A 1 244 ? -2.064 -3.856 -16.633 1.00 92.69 244 ILE A C 1
ATOM 2046 O O . ILE A 1 244 ? -0.963 -3.443 -16.996 1.00 92.69 244 ILE A O 1
ATOM 2050 N N . TYR A 1 245 ? -2.962 -3.063 -16.043 1.00 92.31 245 TYR A N 1
ATOM 2051 C CA . TYR A 1 245 ? -2.735 -1.637 -15.799 1.00 92.31 245 TYR A CA 1
ATOM 2052 C C . TYR A 1 245 ? -1.507 -1.390 -14.912 1.00 92.31 245 TYR A C 1
ATOM 2054 O O . TYR A 1 245 ? -0.609 -0.636 -15.282 1.00 92.31 245 TYR A O 1
ATOM 2062 N N . LEU A 1 246 ? -1.445 -2.051 -13.756 1.00 93.25 246 LEU A N 1
ATOM 2063 C CA . LEU A 1 246 ? -0.356 -1.902 -12.797 1.00 93.25 246 LEU A CA 1
ATOM 2064 C C . LEU A 1 246 ? 0.978 -2.359 -13.391 1.00 93.25 246 LEU A C 1
ATOM 2066 O O . LEU A 1 246 ? 1.985 -1.673 -13.229 1.00 93.25 246 LEU A O 1
ATOM 2070 N N . SER A 1 247 ? 0.980 -3.463 -14.143 1.00 93.25 247 SER A N 1
ATOM 2071 C CA . SER A 1 247 ? 2.178 -3.934 -14.841 1.00 93.25 247 SER A CA 1
ATOM 2072 C C . SER A 1 247 ? 2.665 -2.895 -15.847 1.00 93.25 247 SER A C 1
ATOM 2074 O O . SER A 1 247 ? 3.855 -2.598 -15.885 1.00 93.25 247 SER A O 1
ATOM 2076 N N . ALA A 1 248 ? 1.761 -2.276 -16.611 1.00 90.81 248 ALA A N 1
ATOM 2077 C CA . ALA A 1 248 ? 2.132 -1.206 -17.528 1.00 90.81 248 ALA A CA 1
ATOM 2078 C C . ALA A 1 248 ? 2.740 -0.005 -16.781 1.00 90.81 248 ALA A C 1
ATOM 2080 O O . ALA A 1 248 ? 3.741 0.543 -17.233 1.00 90.81 248 ALA A O 1
ATOM 2081 N N . VAL A 1 249 ? 2.189 0.387 -15.626 1.00 89.69 249 VAL A N 1
ATOM 2082 C CA . VAL A 1 249 ? 2.728 1.490 -14.808 1.00 89.69 249 VAL A CA 1
ATOM 2083 C C . VAL A 1 249 ? 4.125 1.160 -14.273 1.00 89.69 249 VAL A C 1
ATOM 2085 O O . VAL A 1 249 ? 5.036 1.973 -14.420 1.00 89.69 249 VAL A O 1
ATOM 2088 N N . VAL A 1 250 ? 4.312 -0.027 -13.691 1.00 90.69 250 VAL A N 1
ATOM 2089 C CA . VAL A 1 250 ? 5.568 -0.439 -13.040 1.00 90.69 250 VAL A CA 1
ATOM 2090 C C . VAL A 1 250 ? 6.672 -0.718 -14.059 1.00 90.69 250 VAL A C 1
ATOM 2092 O O . VAL A 1 250 ? 7.765 -0.167 -13.953 1.00 90.69 250 VAL A O 1
ATOM 2095 N N . PHE A 1 251 ? 6.394 -1.509 -15.095 1.00 87.81 251 PHE A N 1
ATOM 2096 C CA . PHE A 1 251 ? 7.377 -1.814 -16.141 1.00 87.81 251 PHE A CA 1
ATOM 2097 C C . PHE A 1 251 ? 7.524 -0.690 -17.172 1.00 87.81 251 PHE A C 1
ATOM 2099 O O . PHE A 1 251 ? 8.474 -0.673 -17.952 1.00 87.81 251 PHE A O 1
ATOM 2106 N N . GLY A 1 252 ? 6.599 0.272 -17.185 1.00 84.94 252 GLY A N 1
ATOM 2107 C CA . GLY A 1 252 ? 6.511 1.346 -18.173 1.00 84.94 252 GLY A CA 1
ATOM 2108 C C . GLY A 1 252 ? 5.965 0.881 -19.526 1.00 84.94 252 GLY A C 1
ATOM 2109 O O . GLY A 1 252 ? 5.096 1.546 -20.087 1.00 84.94 252 GLY A O 1
ATOM 2110 N N . VAL A 1 253 ? 6.416 -0.272 -20.027 1.00 85.69 253 VAL A N 1
ATOM 2111 C CA . VAL A 1 253 ? 5.880 -0.932 -21.224 1.00 85.69 253 VAL A CA 1
ATOM 2112 C C . VAL A 1 253 ? 5.705 -2.420 -20.957 1.00 85.69 253 VAL A C 1
ATOM 2114 O O . VAL A 1 253 ? 6.611 -3.074 -20.445 1.00 85.69 253 VAL A O 1
ATOM 2117 N N . ILE A 1 254 ? 4.556 -2.965 -21.350 1.00 88.56 254 ILE A N 1
ATOM 2118 C CA . ILE A 1 254 ? 4.309 -4.408 -21.381 1.00 88.56 254 ILE A CA 1
ATOM 2119 C C . ILE A 1 254 ? 3.812 -4.827 -22.761 1.00 88.56 254 ILE A C 1
ATOM 2121 O O . ILE A 1 254 ? 3.090 -4.091 -23.434 1.00 88.56 254 ILE A O 1
ATOM 2125 N N . ARG A 1 255 ? 4.186 -6.037 -23.170 1.00 87.88 255 ARG A N 1
ATOM 2126 C CA . ARG A 1 255 ? 3.727 -6.659 -24.410 1.00 87.88 255 ARG A CA 1
ATOM 2127 C C . ARG A 1 255 ? 2.971 -7.931 -24.072 1.00 87.88 255 ARG A C 1
ATOM 2129 O O . ARG A 1 255 ? 3.530 -8.845 -23.471 1.00 87.88 255 ARG A O 1
ATOM 2136 N N . LEU A 1 256 ? 1.702 -7.982 -24.451 1.00 87.88 256 LEU A N 1
ATOM 2137 C CA . LEU A 1 256 ? 0.855 -9.153 -24.276 1.00 87.88 256 LEU A CA 1
ATOM 2138 C C . LEU A 1 256 ? 0.778 -9.895 -25.602 1.00 87.88 256 LEU A C 1
ATOM 2140 O O . LEU A 1 256 ? 0.310 -9.345 -26.595 1.00 87.88 256 LEU A O 1
ATOM 2144 N N . HIS A 1 257 ? 1.238 -11.141 -25.616 1.00 85.38 257 HIS A N 1
ATOM 2145 C CA . HIS A 1 257 ? 1.145 -12.002 -26.788 1.00 85.38 257 HIS A CA 1
ATOM 2146 C C . HIS A 1 257 ? -0.142 -12.827 -26.724 1.00 85.38 257 HIS A C 1
ATOM 2148 O O . HIS A 1 257 ? -0.354 -13.594 -25.785 1.00 85.38 257 HIS A O 1
ATOM 2154 N N . ALA A 1 258 ? -0.990 -12.678 -27.735 1.00 82.75 258 ALA A N 1
ATOM 2155 C CA . ALA A 1 258 ? -2.086 -13.586 -28.041 1.00 82.75 258 ALA A CA 1
ATOM 2156 C C . ALA A 1 258 ? -1.647 -14.570 -29.141 1.00 82.75 258 ALA A C 1
ATOM 2158 O O . ALA A 1 258 ? -0.568 -14.442 -29.715 1.00 82.75 258 ALA A O 1
ATOM 2159 N N . LYS A 1 259 ? -2.485 -15.568 -29.463 1.00 83.62 259 LYS A N 1
ATOM 2160 C CA . LYS A 1 259 ? -2.138 -16.629 -30.434 1.00 83.62 259 LYS A CA 1
ATOM 2161 C C . LYS A 1 259 ? -1.689 -16.107 -31.808 1.00 83.62 259 LYS A C 1
ATOM 2163 O O . LYS A 1 259 ? -0.957 -16.815 -32.491 1.00 83.62 259 LYS A O 1
ATOM 2168 N N . ARG A 1 260 ? -2.162 -14.931 -32.235 1.00 84.94 260 ARG A N 1
ATOM 2169 C CA . ARG A 1 260 ? -1.849 -14.341 -33.551 1.00 84.94 260 ARG A CA 1
ATOM 2170 C C . ARG A 1 260 ? -1.444 -12.869 -33.507 1.00 84.94 260 ARG A C 1
ATOM 2172 O O . ARG A 1 260 ? -0.902 -12.382 -34.488 1.00 84.94 260 ARG A O 1
ATOM 2179 N N . ASP A 1 261 ? -1.641 -12.204 -32.374 1.00 84.62 261 ASP A N 1
ATOM 2180 C CA . ASP A 1 261 ? -1.457 -10.762 -32.234 1.00 84.62 261 ASP A CA 1
ATOM 2181 C C . ASP A 1 261 ? -0.607 -10.446 -31.008 1.00 84.62 261 ASP A C 1
ATOM 2183 O O . ASP A 1 261 ? -0.504 -11.244 -30.074 1.00 84.62 261 ASP A O 1
ATOM 2187 N N . ALA A 1 262 ? -0.017 -9.255 -30.988 1.00 84.75 262 ALA A N 1
ATOM 2188 C CA . ALA A 1 262 ? 0.636 -8.722 -29.805 1.00 84.75 262 ALA A CA 1
ATOM 2189 C C . ALA A 1 262 ? 0.074 -7.336 -29.497 1.00 84.75 262 ALA A C 1
ATOM 2191 O O . ALA A 1 262 ? 0.105 -6.448 -30.346 1.00 84.75 262 ALA A O 1
ATOM 2192 N N . LEU A 1 263 ? -0.401 -7.148 -28.270 1.00 87.62 263 LEU A N 1
ATOM 2193 C CA . LEU A 1 263 ? -0.828 -5.850 -27.771 1.00 87.62 263 LEU A CA 1
ATOM 2194 C C . LEU A 1 263 ? 0.324 -5.208 -26.998 1.00 87.62 263 LEU A C 1
ATOM 2196 O O . LEU A 1 263 ? 0.840 -5.791 -26.043 1.00 87.62 263 LEU A O 1
ATOM 2200 N N . LEU A 1 264 ? 0.719 -4.006 -27.409 1.00 87.69 264 LEU A N 1
ATOM 2201 C CA . LEU A 1 264 ? 1.678 -3.183 -26.684 1.00 87.69 264 LEU A CA 1
ATOM 2202 C C . LEU A 1 264 ? 0.919 -2.198 -25.798 1.00 87.69 264 LEU A C 1
ATOM 2204 O O . LEU A 1 264 ? 0.087 -1.440 -26.289 1.00 87.69 264 LEU A O 1
ATOM 2208 N N . ILE A 1 265 ? 1.214 -2.200 -24.502 1.00 87.69 265 ILE A N 1
ATOM 2209 C CA . ILE A 1 265 ? 0.589 -1.298 -23.536 1.00 87.69 265 ILE A CA 1
ATOM 2210 C C . ILE A 1 265 ? 1.690 -0.479 -22.880 1.00 87.69 265 ILE A C 1
ATOM 2212 O O . ILE A 1 265 ? 2.618 -1.024 -22.282 1.00 87.69 265 ILE A O 1
ATOM 2216 N N . GLN A 1 266 ? 1.570 0.839 -22.984 1.00 85.69 266 GLN A N 1
ATOM 2217 C CA . GLN A 1 266 ? 2.472 1.792 -22.353 1.00 85.69 266 GLN A CA 1
ATOM 2218 C C . GLN A 1 266 ? 1.759 2.372 -21.129 1.00 85.69 266 GLN A C 1
ATOM 2220 O O . GLN A 1 266 ? 0.687 2.959 -21.251 1.00 85.69 266 GLN A O 1
ATOM 2225 N N . GLY A 1 267 ? 2.325 2.189 -19.935 1.00 76.88 267 GLY A N 1
ATOM 2226 C CA . GLY A 1 267 ? 1.760 2.744 -18.695 1.00 76.88 267 GLY A CA 1
ATOM 2227 C C . GLY A 1 267 ? 2.091 4.214 -18.485 1.00 76.88 267 GLY A C 1
ATOM 2228 O O . GLY A 1 267 ? 1.778 4.783 -17.441 1.00 76.88 267 GLY A O 1
ATOM 2229 N N . ILE A 1 268 ? 2.757 4.813 -19.466 1.00 69.38 268 ILE A N 1
ATOM 2230 C CA . ILE A 1 268 ? 3.195 6.188 -19.460 1.00 69.38 268 ILE A CA 1
ATOM 2231 C C . ILE A 1 268 ? 2.830 6.814 -20.806 1.00 69.38 268 ILE A C 1
ATOM 2233 O O . ILE A 1 268 ? 3.147 6.254 -21.852 1.00 69.38 268 ILE A O 1
ATOM 2237 N N . TRP A 1 269 ? 2.160 7.965 -20.772 1.00 56.94 269 TRP A N 1
ATOM 2238 C CA . TRP A 1 269 ? 1.694 8.670 -21.964 1.00 56.94 269 TRP A CA 1
ATOM 2239 C C . TRP A 1 269 ? 2.448 9.991 -22.139 1.00 56.94 269 TRP A C 1
ATOM 2241 O O . TRP A 1 269 ? 2.452 10.845 -21.247 1.00 56.94 269 TRP A O 1
ATOM 2251 N N . THR A 1 270 ? 3.060 10.193 -23.304 1.00 54.12 270 THR A N 1
ATOM 2252 C CA . THR A 1 270 ? 3.566 11.499 -23.737 1.00 54.12 270 THR A CA 1
ATOM 2253 C C . THR A 1 270 ? 2.417 12.294 -24.338 1.00 54.12 270 THR A C 1
ATOM 2255 O O . THR A 1 270 ? 2.043 12.097 -25.490 1.00 54.12 270 THR A O 1
ATOM 2258 N N . GLY A 1 271 ? 1.814 13.171 -23.541 1.00 46.16 271 GLY A N 1
ATOM 2259 C CA . GLY A 1 271 ? 0.714 14.007 -24.019 1.00 46.16 271 GLY A CA 1
ATOM 2260 C C . GLY A 1 271 ? -0.161 14.528 -22.895 1.00 46.16 271 GLY A C 1
ATOM 2261 O O . GLY A 1 271 ? -1.315 14.131 -22.788 1.00 46.16 271 GLY A O 1
ATOM 2262 N N . LYS A 1 272 ? 0.436 15.361 -22.042 1.00 34.25 272 LYS A N 1
ATOM 2263 C CA . LYS A 1 272 ? -0.190 16.439 -21.261 1.00 34.25 272 LYS A CA 1
ATOM 2264 C C . LYS A 1 272 ? 0.955 17.271 -20.676 1.00 34.25 272 LYS A C 1
ATOM 2266 O O . LYS A 1 272 ? 1.505 16.930 -19.630 1.00 34.25 272 LYS A O 1
ATOM 2271 N N . GLY A 1 273 ? 1.384 18.263 -21.458 1.00 37.62 273 GLY A N 1
ATOM 2272 C CA . GLY A 1 273 ? 1.792 19.549 -20.895 1.00 37.62 273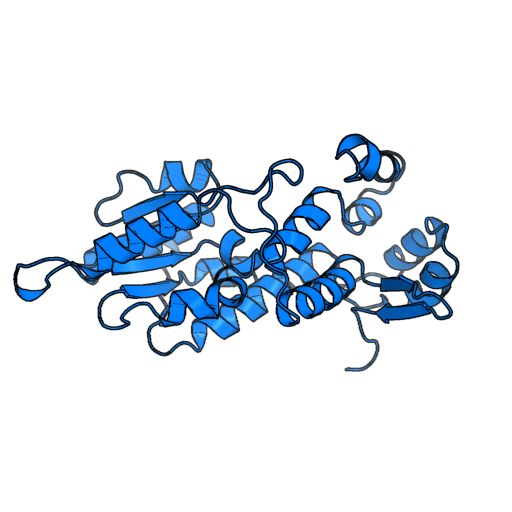 GLY A CA 1
ATOM 2273 C C . GLY A 1 273 ? 0.545 20.312 -20.475 1.00 37.62 273 GLY A C 1
ATOM 2274 O O . GLY A 1 273 ? -0.536 19.981 -21.022 1.00 37.62 273 GLY A O 1
#

Foldseek 3Di:
DDADQCRQCVLLVPDPPPLLSQQADGPVLVLLLCQLLLQFDQPCVVVVLVVLVVQLPDDVVVVAFAEEEEEALVCLLSLVCVSCVVPVVVRPLVRYFYEYEVLSLVQLDDQDADDPVRLVVVLVSDPDPVSVVCSVLRHRHDGLVNLSSVSSNVSVVVSVPDPRYDYFDQDPPVPDDDSLVSRLVSQLCCCVVVVHAYAYEDQDPVSQVVNPPRPSYDYDHGHRDDPVPTDGDPDDPSSVVSSVLSCLSNNQWDWDDDPPDIDIRGNGGDDDD

pLDDT: mean 85.37, std 10.27, range [34.25, 97.12]